Protein AF-A0AAV7JSD9-F1 (afdb_monomer_lite)

Sequence (300 aa):
MSNGSTGSLTQDVVNNLDTPVDIRARSFPDNNHAEESSKNKPIVSKKSMTSLNILSAVELDGQTEEDLWATWNVLLQNWDTLKRKARSGLEPLVRKGIPIHLRPVVWKNLVQTDTKILTQSYPSLINSETPFEKQIIRDSTRTFPTHEMFQSPDSDGVESLRNLMHAYAVYDKEVGYCQGLGFVAGLLLMIMPEEEAFCVFIQILQENRIRDMYKPSMSLLSICNHQLDKLIEETHPHVYYHLKHQGFSCSLYASTWFLTLFSTMLPLDTVFRIMDIYLIEGLNIIFQRWKVFSISSLMI

Structure (mmCIF, N/CA/C/O backbone):
data_AF-A0AAV7JSD9-F1
#
_entry.id   AF-A0AAV7JSD9-F1
#
loop_
_atom_site.group_PDB
_atom_site.id
_atom_site.type_symbol
_atom_site.label_atom_id
_atom_site.label_alt_id
_atom_site.label_comp_id
_atom_site.label_asym_id
_atom_site.label_entity_id
_atom_site.label_seq_id
_atom_site.pdbx_PDB_ins_code
_atom_site.Cartn_x
_atom_site.Cartn_y
_atom_site.Cartn_z
_atom_site.occupancy
_atom_site.B_iso_or_equiv
_atom_site.auth_seq_id
_atom_site.auth_comp_id
_atom_site.auth_asym_id
_atom_site.auth_atom_id
_atom_site.pdbx_PDB_model_num
ATOM 1 N N . MET A 1 1 ? 14.535 15.110 69.660 1.00 34.31 1 MET A N 1
ATOM 2 C CA . MET A 1 1 ? 15.576 14.817 70.673 1.00 34.31 1 MET A CA 1
ATOM 3 C C . MET A 1 1 ? 16.153 13.465 70.276 1.00 34.31 1 MET A C 1
ATOM 5 O O . MET A 1 1 ? 15.360 12.551 70.169 1.00 34.31 1 MET A O 1
ATOM 9 N N . SER A 1 2 ? 17.409 13.263 69.894 1.00 33.84 2 SER A N 1
ATOM 10 C CA . SER A 1 2 ? 18.666 13.957 70.189 1.00 33.84 2 SER A CA 1
ATOM 11 C C . SER A 1 2 ? 19.722 13.638 69.110 1.00 33.84 2 SER A C 1
ATOM 13 O O . SER A 1 2 ? 19.815 12.491 68.691 1.00 33.84 2 SER A O 1
ATOM 15 N N . ASN A 1 3 ? 20.464 14.680 68.708 1.00 29.80 3 ASN A N 1
ATOM 16 C CA . ASN A 1 3 ? 21.888 14.808 68.322 1.00 29.80 3 ASN A CA 1
ATOM 17 C C . ASN A 1 3 ? 22.731 13.515 68.194 1.00 29.80 3 ASN A C 1
ATOM 19 O O . ASN A 1 3 ? 22.596 12.624 69.017 1.00 29.80 3 ASN A O 1
ATOM 23 N N . GLY A 1 4 ? 23.711 13.369 67.298 1.00 28.23 4 GLY A N 1
ATOM 24 C CA . GLY A 1 4 ? 24.532 14.337 66.560 1.00 28.23 4 GLY A CA 1
ATOM 25 C C . GLY A 1 4 ? 26.003 13.858 66.534 1.00 28.23 4 GLY A C 1
ATOM 26 O O . GLY A 1 4 ? 26.356 12.956 67.288 1.00 28.23 4 GLY A O 1
ATOM 27 N N . SER A 1 5 ? 26.842 14.538 65.735 1.00 30.95 5 SER A N 1
ATOM 28 C CA . SER A 1 5 ? 28.328 14.518 65.724 1.00 30.95 5 SER A CA 1
ATOM 29 C C . SER A 1 5 ? 29.059 13.357 65.020 1.00 30.95 5 SER A C 1
ATOM 31 O O . SER A 1 5 ? 28.683 12.211 65.192 1.00 30.95 5 SER A O 1
ATOM 33 N N . THR A 1 6 ? 30.203 13.505 64.332 1.00 29.45 6 THR A N 1
ATOM 34 C CA . THR A 1 6 ? 30.898 14.561 63.542 1.00 29.45 6 THR A CA 1
ATOM 35 C C . THR A 1 6 ? 32.299 14.024 63.199 1.00 29.45 6 THR A C 1
ATOM 37 O O . THR A 1 6 ? 32.957 13.508 64.097 1.00 29.45 6 THR A O 1
ATOM 40 N N . GLY A 1 7 ? 32.786 14.305 61.98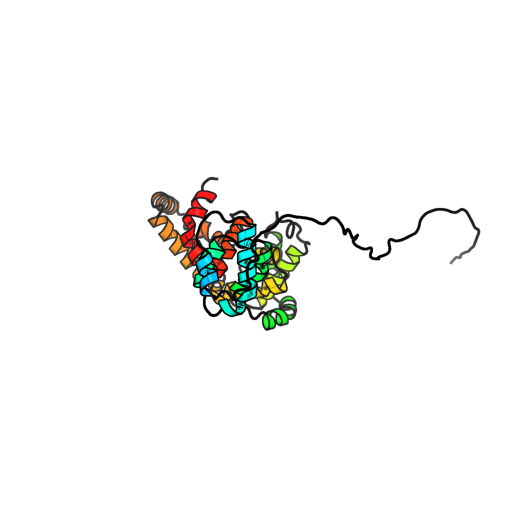2 1.00 27.28 7 GLY A N 1
ATOM 41 C CA . GLY A 1 7 ? 34.215 14.445 61.623 1.00 27.28 7 GLY A CA 1
ATOM 42 C C . GLY A 1 7 ? 34.993 13.156 61.304 1.00 27.28 7 GLY A C 1
ATOM 43 O O . GLY A 1 7 ? 34.653 12.096 61.801 1.00 27.28 7 GLY A O 1
ATOM 44 N N . SER A 1 8 ? 36.092 13.143 60.542 1.00 25.67 8 SER A N 1
ATOM 45 C CA . SER A 1 8 ? 36.761 14.083 59.619 1.00 25.67 8 SER A CA 1
ATOM 46 C C . SER A 1 8 ? 38.166 13.501 59.334 1.00 25.67 8 SER A C 1
ATOM 48 O O . SER A 1 8 ? 38.892 13.323 60.305 1.00 25.67 8 SER A O 1
ATOM 50 N N . LEU A 1 9 ? 38.553 13.358 58.048 1.00 26.81 9 LEU A N 1
ATOM 51 C CA . LEU A 1 9 ? 39.931 13.310 57.474 1.00 26.81 9 LEU A CA 1
ATOM 52 C C . LEU A 1 9 ? 40.823 12.098 57.887 1.00 26.81 9 LEU A C 1
ATOM 54 O O . LEU A 1 9 ? 40.765 11.653 59.020 1.00 26.81 9 LEU A O 1
ATOM 58 N N . THR A 1 10 ? 41.638 11.444 57.043 1.00 29.55 10 THR A N 1
ATOM 59 C CA . THR A 1 10 ? 42.657 11.930 56.082 1.00 29.55 10 THR A CA 1
ATOM 60 C C . THR A 1 10 ? 43.069 10.856 55.044 1.00 29.55 10 THR A C 1
ATOM 62 O O . THR A 1 10 ? 43.184 9.685 55.391 1.00 29.55 10 THR A O 1
ATOM 65 N N . GLN A 1 11 ? 43.343 11.325 53.818 1.00 25.92 11 GLN A N 1
ATOM 66 C CA . GLN A 1 11 ? 44.358 10.957 52.801 1.00 25.92 11 GLN A CA 1
ATOM 67 C C . GLN A 1 11 ? 44.923 9.522 52.563 1.00 25.92 11 GLN A C 1
ATOM 69 O O . GLN A 1 11 ? 45.519 8.906 53.439 1.00 25.92 11 GLN A O 1
ATOM 74 N N . ASP A 1 12 ? 44.911 9.191 51.256 1.00 26.00 12 ASP A N 1
ATOM 75 C CA . ASP A 1 12 ? 45.952 8.575 50.395 1.00 26.00 12 ASP A CA 1
ATOM 76 C C . ASP A 1 12 ? 46.112 7.047 50.250 1.00 26.00 12 ASP A C 1
ATOM 78 O O . ASP A 1 12 ? 46.581 6.369 51.154 1.00 26.00 12 ASP A O 1
ATOM 82 N N . VAL A 1 13 ? 45.781 6.553 49.036 1.00 30.00 13 VAL A N 1
ATOM 83 C CA . VAL A 1 13 ? 46.580 5.780 48.030 1.00 30.00 13 VAL A CA 1
ATOM 84 C C . VAL A 1 13 ? 45.599 5.438 46.870 1.00 30.00 13 VAL A C 1
ATOM 86 O O . VAL A 1 13 ? 44.690 4.642 47.064 1.00 30.00 13 VAL A O 1
ATOM 89 N N . VAL A 1 14 ? 45.501 6.219 45.781 1.00 27.22 14 VAL A N 1
ATOM 90 C CA . VAL A 1 14 ? 46.231 6.156 44.483 1.00 27.22 14 VAL A CA 1
ATOM 91 C C . VAL A 1 14 ? 45.884 4.950 43.570 1.00 27.22 14 VAL A C 1
ATOM 93 O O . VAL A 1 14 ? 46.116 3.804 43.938 1.00 27.22 14 VAL A O 1
ATOM 96 N N . ASN A 1 15 ? 45.471 5.287 42.328 1.00 25.02 15 ASN A N 1
ATOM 97 C CA . ASN A 1 15 ? 45.292 4.495 41.083 1.00 25.02 15 ASN A CA 1
ATOM 98 C C . ASN A 1 15 ? 43.980 3.677 40.965 1.00 25.02 15 ASN A C 1
ATOM 100 O O . ASN A 1 15 ? 43.668 2.882 41.836 1.00 25.02 15 ASN A O 1
ATOM 104 N N . ASN A 1 16 ? 43.156 3.764 39.910 1.00 24.94 16 ASN A N 1
ATOM 105 C CA . ASN A 1 16 ? 43.452 3.951 38.487 1.00 24.94 16 ASN A CA 1
ATOM 106 C C . ASN A 1 16 ? 42.190 4.348 37.674 1.00 24.94 16 ASN A C 1
ATOM 108 O O . ASN A 1 16 ? 41.110 3.828 37.937 1.00 24.94 16 ASN A O 1
ATOM 112 N N . LEU A 1 17 ? 42.426 5.120 36.600 1.00 26.16 17 LEU A N 1
ATOM 113 C CA . LEU A 1 17 ? 41.709 5.155 35.307 1.00 26.16 17 LEU A CA 1
ATOM 114 C C . LEU A 1 17 ? 40.341 5.867 35.213 1.00 26.16 17 LEU A C 1
ATOM 116 O O . LEU A 1 17 ? 39.301 5.239 35.051 1.00 26.16 17 LEU A O 1
ATOM 120 N N . ASP A 1 18 ? 40.413 7.198 35.125 1.00 24.89 18 ASP A N 1
ATOM 121 C CA . ASP A 1 18 ? 39.584 8.013 34.224 1.00 24.89 18 ASP A CA 1
ATOM 122 C C . ASP A 1 18 ? 40.349 8.222 32.904 1.00 24.89 18 ASP A C 1
ATOM 124 O O . ASP A 1 18 ? 41.546 8.516 32.937 1.00 24.89 18 ASP A O 1
ATOM 128 N N . THR A 1 19 ? 39.692 8.108 31.744 1.00 27.52 19 THR A N 1
ATOM 129 C CA . THR A 1 19 ? 39.611 9.197 30.740 1.00 27.52 19 THR A CA 1
ATOM 130 C C . THR A 1 19 ? 38.868 8.794 29.447 1.00 27.52 19 THR A C 1
ATOM 132 O O . THR A 1 19 ? 38.818 7.613 29.100 1.00 27.52 19 THR A O 1
ATOM 135 N N . PRO A 1 20 ? 38.264 9.776 28.739 1.00 27.34 20 PRO A N 1
ATOM 136 C CA . PRO A 1 20 ? 37.282 9.594 27.668 1.00 27.34 20 PRO A CA 1
ATOM 137 C C . PRO A 1 20 ? 37.897 9.668 26.257 1.00 27.34 20 PRO A C 1
ATOM 139 O O . PRO A 1 20 ? 38.947 10.275 26.052 1.00 27.34 20 PRO A O 1
ATOM 142 N N . VAL A 1 21 ? 37.221 9.079 25.264 1.00 27.94 21 VAL A N 1
ATOM 143 C CA . VAL A 1 21 ? 37.659 9.097 23.856 1.00 27.94 21 VAL A CA 1
ATOM 144 C C . VAL A 1 21 ? 37.153 10.355 23.146 1.00 27.94 21 VAL A C 1
ATOM 146 O O . VAL A 1 21 ? 35.950 10.593 23.048 1.00 27.94 21 VAL A O 1
ATOM 149 N N . ASP A 1 22 ? 38.117 11.132 22.654 1.00 27.39 22 ASP A N 1
ATOM 150 C CA . ASP A 1 22 ? 37.984 12.394 21.926 1.00 27.39 22 ASP A CA 1
ATOM 151 C C . ASP A 1 22 ? 37.901 12.183 20.399 1.00 27.39 22 ASP A C 1
ATOM 153 O O . ASP A 1 22 ? 38.453 11.239 19.827 1.00 27.39 22 ASP A O 1
ATOM 157 N N . ILE A 1 23 ? 37.210 13.113 19.746 1.00 30.50 23 ILE A N 1
ATOM 158 C CA . ILE A 1 23 ? 36.922 13.210 18.316 1.00 30.50 23 ILE A CA 1
ATOM 159 C C . ILE A 1 23 ? 38.057 13.993 17.643 1.00 30.50 23 ILE A C 1
ATOM 161 O O . ILE A 1 23 ? 38.216 15.177 17.929 1.00 30.50 23 ILE A O 1
ATOM 165 N N . ARG A 1 24 ? 38.783 13.405 16.673 1.00 25.56 24 ARG A N 1
ATOM 166 C CA . ARG A 1 24 ? 39.363 14.148 15.525 1.00 25.56 24 ARG A CA 1
ATOM 167 C C . ARG A 1 24 ? 40.018 13.268 14.448 1.00 25.56 24 ARG A C 1
ATOM 169 O O . ARG A 1 24 ? 40.898 12.459 14.713 1.00 25.56 24 ARG A O 1
ATOM 176 N N . ALA A 1 25 ? 39.581 13.544 13.220 1.00 28.64 25 ALA A N 1
ATOM 177 C CA . ALA A 1 25 ? 40.204 13.400 11.901 1.00 28.64 25 ALA A CA 1
ATOM 178 C C . ALA A 1 25 ? 41.675 12.937 11.792 1.00 28.64 25 ALA A C 1
ATOM 180 O O . ALA A 1 25 ? 42.562 13.601 12.324 1.00 28.64 25 ALA A O 1
ATOM 181 N N . ARG A 1 26 ? 41.920 11.927 10.933 1.00 26.73 26 ARG A N 1
ATOM 182 C CA . ARG A 1 26 ? 43.169 11.664 10.169 1.00 26.73 26 ARG A CA 1
ATOM 183 C C . ARG A 1 26 ? 42.809 10.887 8.884 1.00 26.73 26 ARG A C 1
ATOM 185 O O . ARG A 1 26 ? 42.293 9.784 8.974 1.00 26.73 26 ARG A O 1
ATOM 192 N N . SER A 1 27 ? 42.728 11.553 7.727 1.00 24.81 27 SER A N 1
ATOM 193 C CA . SER A 1 27 ? 43.758 11.647 6.664 1.00 24.81 27 SER A CA 1
ATOM 194 C C . SER A 1 27 ? 43.986 10.348 5.867 1.00 24.81 27 SER A C 1
ATOM 196 O O . SER A 1 27 ? 44.547 9.388 6.388 1.00 24.81 27 SER A O 1
ATOM 198 N N . PHE A 1 28 ? 43.580 10.363 4.590 1.00 27.36 28 PHE A N 1
ATOM 199 C CA . PHE A 1 28 ? 43.915 9.368 3.562 1.00 27.36 28 PHE A CA 1
ATOM 200 C C . PHE A 1 28 ? 45.405 9.459 3.177 1.00 27.36 28 PHE A C 1
ATOM 202 O O . PHE A 1 28 ? 45.928 10.576 3.158 1.00 27.36 28 PHE A O 1
ATOM 209 N N . PRO A 1 29 ? 46.090 8.349 2.836 1.00 29.05 29 PRO A N 1
ATOM 210 C CA . PRO A 1 29 ? 47.438 8.413 2.293 1.00 29.05 29 PRO A CA 1
ATOM 211 C C . PRO A 1 29 ? 47.436 8.607 0.771 1.00 29.05 29 PRO A C 1
ATOM 213 O O . PRO A 1 29 ? 46.750 7.895 0.036 1.00 29.05 29 PRO A O 1
ATOM 216 N N . ASP A 1 30 ? 48.269 9.553 0.337 1.00 26.12 30 ASP A N 1
ATOM 217 C CA . ASP A 1 30 ? 48.786 9.695 -1.022 1.00 26.12 30 ASP A CA 1
ATOM 218 C C . ASP A 1 30 ? 49.573 8.448 -1.446 1.00 26.12 30 ASP A C 1
ATOM 220 O O . ASP A 1 30 ? 50.373 7.915 -0.676 1.00 26.12 30 ASP A O 1
ATOM 224 N N . ASN A 1 31 ? 49.413 8.034 -2.703 1.00 29.36 31 ASN A N 1
ATOM 225 C CA . ASN A 1 31 ? 50.402 7.202 -3.382 1.00 29.36 31 ASN A CA 1
ATOM 226 C C . ASN A 1 31 ? 50.419 7.531 -4.882 1.00 29.36 31 ASN A C 1
ATOM 228 O O . ASN A 1 31 ? 49.609 7.030 -5.659 1.00 29.36 31 ASN A O 1
ATOM 232 N N . ASN A 1 32 ? 51.375 8.374 -5.277 1.00 25.88 32 ASN A N 1
ATOM 233 C CA . ASN A 1 32 ? 51.822 8.543 -6.655 1.00 25.88 32 ASN A CA 1
ATOM 234 C C . ASN A 1 32 ? 53.205 7.898 -6.791 1.00 25.88 32 ASN A C 1
ATOM 236 O O . ASN A 1 32 ? 54.143 8.324 -6.123 1.00 25.88 32 ASN A O 1
ATOM 240 N N . HIS A 1 33 ? 53.320 6.886 -7.651 1.00 26.67 33 HIS A N 1
ATOM 241 C CA . HIS A 1 33 ? 54.132 6.918 -8.878 1.00 26.67 33 HIS A CA 1
ATOM 242 C C . HIS A 1 33 ? 54.471 5.500 -9.359 1.00 26.67 33 HIS A C 1
ATOM 244 O O . HIS A 1 33 ? 55.269 4.798 -8.747 1.00 26.67 33 HIS A O 1
ATOM 250 N N . ALA A 1 34 ? 53.916 5.140 -10.517 1.00 26.66 34 ALA A N 1
ATOM 251 C CA . ALA A 1 34 ? 54.620 4.423 -11.579 1.00 26.66 34 ALA A CA 1
ATOM 252 C C . ALA A 1 34 ? 53.837 4.619 -12.893 1.00 26.66 34 ALA A C 1
ATOM 254 O O . ALA A 1 34 ? 52.743 4.082 -13.067 1.00 26.66 34 ALA A O 1
ATOM 255 N N . GLU A 1 35 ? 54.379 5.444 -13.790 1.00 25.41 35 GLU A N 1
ATOM 256 C CA . GLU A 1 35 ? 54.002 5.498 -15.206 1.00 25.41 35 GLU A CA 1
ATOM 257 C C . GLU A 1 35 ? 54.491 4.214 -15.902 1.00 25.41 35 GLU A C 1
ATOM 259 O O . GLU A 1 35 ? 55.611 3.779 -15.660 1.00 25.41 35 GLU A O 1
ATOM 264 N N . GLU A 1 36 ? 53.678 3.580 -16.754 1.00 25.03 36 GLU A N 1
ATOM 265 C CA . GLU A 1 36 ? 53.709 3.777 -18.217 1.00 25.03 36 GLU A CA 1
ATOM 266 C C . GLU A 1 36 ? 53.047 2.604 -18.987 1.00 25.03 36 GLU A C 1
ATOM 268 O O . GLU A 1 36 ? 53.291 1.425 -18.742 1.00 25.03 36 GLU A O 1
ATOM 273 N N . SER A 1 37 ? 52.274 2.970 -20.018 1.00 23.91 37 SER A N 1
ATOM 274 C CA . SER A 1 37 ? 51.881 2.177 -21.200 1.00 23.91 37 SER A CA 1
ATOM 275 C C . SER A 1 37 ? 50.780 1.094 -21.092 1.00 23.91 37 SER A C 1
ATOM 277 O O . SER A 1 37 ? 51.010 -0.067 -20.787 1.00 23.91 37 SER A O 1
ATOM 279 N N . SER A 1 38 ? 49.562 1.444 -21.527 1.00 26.58 38 SER A N 1
ATOM 280 C CA . SER A 1 38 ? 48.865 0.741 -22.624 1.00 26.58 38 SER A CA 1
ATOM 281 C C . SER A 1 38 ? 47.579 1.483 -23.009 1.00 26.58 38 SER A C 1
ATOM 283 O O . SER A 1 38 ? 46.783 1.896 -22.169 1.00 26.58 38 SER A O 1
ATOM 285 N N . LYS A 1 39 ? 47.430 1.707 -24.313 1.00 28.42 39 LYS A N 1
ATOM 286 C CA . LYS A 1 39 ? 46.446 2.566 -24.972 1.00 28.42 39 LYS A CA 1
ATOM 287 C C . LYS A 1 39 ? 45.082 1.877 -25.146 1.00 28.42 39 LYS A C 1
ATOM 289 O O . LYS A 1 39 ? 45.008 0.681 -25.398 1.00 28.42 39 LYS A O 1
ATOM 294 N N . ASN A 1 40 ? 44.049 2.725 -25.180 1.00 27.33 40 ASN A N 1
ATOM 295 C CA . ASN A 1 40 ? 42.721 2.560 -25.794 1.00 27.33 40 ASN A CA 1
ATOM 296 C C . ASN A 1 40 ? 41.653 1.716 -25.067 1.00 27.33 40 ASN A C 1
ATOM 298 O O . ASN A 1 40 ? 41.309 0.617 -25.489 1.00 27.33 40 ASN A O 1
ATOM 302 N N . LYS A 1 41 ? 40.973 2.342 -24.094 1.00 25.97 41 LYS A N 1
ATOM 303 C CA . LYS A 1 41 ? 39.517 2.176 -23.909 1.00 25.97 41 LYS A CA 1
ATOM 304 C C . LYS A 1 41 ? 38.809 3.403 -24.504 1.00 25.97 41 LYS A C 1
ATOM 306 O O . LYS A 1 41 ? 39.312 4.513 -24.321 1.00 25.97 41 LYS A O 1
ATOM 311 N N . PRO A 1 42 ? 37.693 3.250 -25.237 1.00 27.42 42 PRO A N 1
ATOM 312 C CA . PRO A 1 42 ? 37.051 4.380 -25.889 1.00 27.42 42 PRO A CA 1
ATOM 313 C C . PRO A 1 42 ? 36.421 5.302 -24.841 1.00 27.42 42 PRO A C 1
ATOM 315 O O . PRO A 1 42 ? 35.598 4.892 -24.027 1.00 27.42 42 PRO A O 1
ATOM 318 N N . ILE A 1 43 ? 36.825 6.570 -24.888 1.00 26.05 43 ILE A N 1
ATOM 319 C CA . ILE A 1 43 ? 36.189 7.682 -24.187 1.00 26.05 43 ILE A CA 1
ATOM 320 C C . ILE A 1 43 ? 34.792 7.845 -24.791 1.00 26.05 43 ILE A C 1
ATOM 322 O O . ILE A 1 43 ? 34.654 8.251 -25.947 1.00 26.05 43 ILE A O 1
ATOM 326 N N . VAL A 1 44 ? 33.749 7.520 -24.027 1.00 30.06 44 VAL A N 1
ATOM 327 C CA . VAL A 1 44 ? 32.369 7.810 -24.428 1.00 30.06 44 VAL A CA 1
ATOM 328 C C . VAL A 1 44 ? 32.189 9.327 -24.413 1.00 30.06 44 VAL A C 1
ATOM 330 O O . VAL A 1 44 ? 32.129 9.976 -23.370 1.00 30.06 44 VAL A O 1
ATOM 333 N N . SER A 1 45 ? 32.163 9.897 -25.614 1.00 24.98 45 SER A N 1
ATOM 334 C CA . SER A 1 45 ? 31.826 11.290 -25.881 1.00 24.98 45 SER A CA 1
ATOM 335 C C . SER A 1 45 ? 30.469 11.635 -25.259 1.00 24.98 45 SER A C 1
ATOM 337 O O . SER A 1 45 ? 29.477 10.944 -25.495 1.00 24.98 45 SER A O 1
ATOM 339 N N . LYS A 1 46 ? 30.421 12.737 -24.497 1.00 32.22 46 LYS A N 1
ATOM 340 C CA . LYS A 1 46 ? 29.192 13.392 -24.027 1.00 32.22 46 LYS A CA 1
ATOM 341 C C . LYS A 1 46 ? 28.380 13.899 -25.229 1.00 32.22 46 LYS A C 1
ATOM 343 O O . LYS A 1 46 ? 28.402 15.085 -25.546 1.00 32.22 46 LYS A O 1
ATOM 348 N N . LYS A 1 47 ? 27.660 13.010 -25.914 1.00 30.78 47 LYS A N 1
ATOM 349 C CA . LYS A 1 47 ? 26.558 13.391 -26.802 1.00 30.78 47 LYS A CA 1
ATOM 350 C C . LYS A 1 47 ? 25.285 13.475 -25.971 1.00 30.78 47 LYS A C 1
ATOM 352 O O . LYS A 1 47 ? 24.930 12.525 -25.282 1.00 30.78 47 LYS A O 1
ATOM 357 N N . SER A 1 48 ? 24.616 14.623 -26.048 1.00 37.47 48 SER A N 1
ATOM 358 C CA . SER A 1 48 ? 23.259 14.818 -25.538 1.00 37.47 48 SER A CA 1
ATOM 359 C C . SER A 1 48 ? 22.353 13.744 -26.148 1.00 37.47 48 SER A C 1
ATOM 361 O O . SER A 1 48 ? 22.074 13.761 -27.346 1.00 37.47 48 SER A O 1
ATOM 363 N N . MET A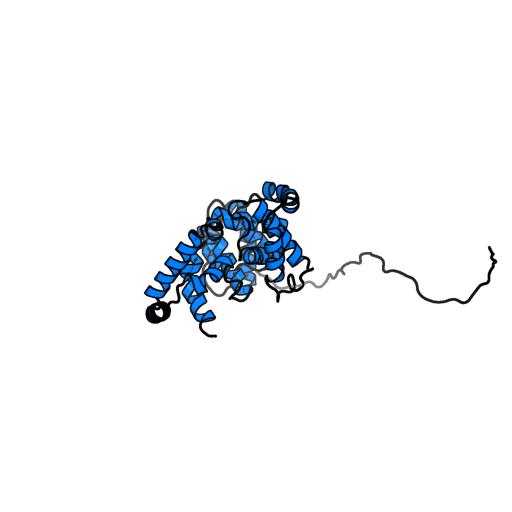 1 49 ? 21.988 12.748 -25.341 1.00 38.94 49 MET A N 1
ATOM 364 C CA . MET A 1 49 ? 21.075 11.683 -25.735 1.00 38.94 49 MET A CA 1
ATOM 365 C C . MET A 1 49 ? 19.647 12.216 -25.602 1.00 38.94 49 MET A C 1
ATOM 367 O O . MET A 1 49 ? 19.226 12.633 -24.525 1.00 38.94 49 MET A O 1
ATOM 371 N N . THR A 1 50 ? 18.899 12.234 -26.700 1.00 45.41 50 THR A N 1
ATOM 372 C CA . THR A 1 50 ? 17.480 12.601 -26.702 1.00 45.41 50 THR A CA 1
ATOM 373 C C . THR A 1 50 ? 16.638 11.551 -25.972 1.00 45.41 50 THR A C 1
ATOM 375 O O . THR A 1 50 ? 16.960 10.365 -25.965 1.00 45.41 50 THR A O 1
ATOM 378 N N . SER A 1 51 ? 15.516 11.981 -25.388 1.00 47.78 51 SER A N 1
ATOM 379 C CA . SER A 1 51 ? 14.621 11.183 -24.528 1.00 47.78 51 SER A CA 1
ATOM 380 C C . SER A 1 51 ? 14.121 9.868 -25.149 1.00 47.78 51 SER A C 1
ATOM 382 O O . SER A 1 51 ? 13.813 8.927 -24.427 1.00 47.78 51 SER A O 1
ATOM 384 N N . LEU A 1 52 ? 14.055 9.792 -26.482 1.00 42.97 52 LEU A N 1
ATOM 385 C CA . LEU A 1 52 ? 13.668 8.591 -27.231 1.00 42.97 52 LEU A CA 1
ATOM 386 C C . LEU A 1 52 ? 14.797 7.550 -27.315 1.00 42.97 52 LEU A C 1
ATOM 388 O O . LEU A 1 52 ? 14.505 6.360 -27.384 1.00 42.97 52 LEU A O 1
ATOM 392 N N . ASN A 1 53 ? 16.066 7.967 -27.246 1.00 49.97 53 ASN A N 1
ATOM 393 C CA . ASN A 1 53 ? 17.222 7.066 -27.306 1.00 49.97 53 ASN A CA 1
ATOM 394 C C . ASN A 1 53 ? 17.468 6.339 -25.978 1.00 49.97 53 ASN A C 1
ATOM 396 O O . ASN A 1 53 ? 17.91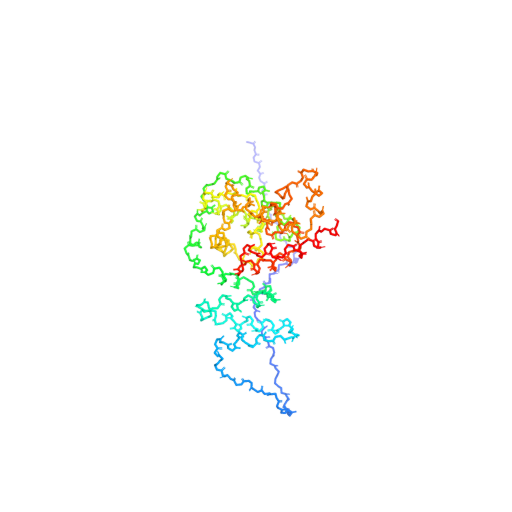1 5.202 -25.996 1.00 49.97 53 ASN A O 1
ATOM 400 N N . ILE A 1 54 ? 17.129 6.943 -24.832 1.00 52.69 54 ILE A N 1
ATOM 401 C CA . ILE A 1 54 ? 17.258 6.282 -23.518 1.00 52.69 54 ILE A CA 1
ATOM 402 C C . ILE A 1 54 ? 16.244 5.139 -23.382 1.00 52.69 54 ILE A C 1
ATOM 404 O O . ILE A 1 54 ? 16.581 4.086 -22.857 1.00 52.69 54 ILE A O 1
ATOM 408 N N . LEU A 1 55 ? 15.017 5.329 -23.883 1.00 50.53 55 LEU A N 1
ATOM 409 C CA . LEU A 1 55 ? 13.957 4.315 -23.833 1.00 50.53 55 LEU A CA 1
ATOM 410 C C . LEU A 1 55 ? 14.107 3.238 -24.923 1.00 50.53 55 LEU A C 1
ATOM 412 O O . LEU A 1 55 ? 13.716 2.099 -24.694 1.00 50.53 55 LEU A O 1
ATOM 416 N N . SER A 1 56 ? 14.689 3.573 -26.082 1.00 45.16 56 SER A N 1
ATOM 417 C CA . SER A 1 56 ? 14.987 2.598 -27.151 1.00 45.16 56 SER A CA 1
ATOM 418 C C . SER A 1 56 ? 16.305 1.844 -26.949 1.00 45.16 56 SER A C 1
ATOM 420 O O . SER A 1 56 ? 16.419 0.718 -27.412 1.00 45.16 56 SER A O 1
ATOM 422 N N . ALA A 1 57 ? 17.260 2.377 -26.177 1.00 44.50 57 ALA A N 1
ATOM 423 C CA . ALA A 1 57 ? 18.461 1.642 -25.757 1.00 44.50 57 ALA A CA 1
ATOM 424 C C . ALA A 1 57 ? 18.175 0.528 -24.725 1.00 44.50 57 ALA A C 1
ATOM 426 O O . ALA A 1 57 ? 19.098 -0.136 -24.262 1.00 44.50 57 ALA A O 1
ATOM 427 N N . VAL A 1 58 ? 16.905 0.301 -24.366 1.00 49.94 58 VAL A N 1
ATOM 428 C CA . VAL A 1 58 ? 16.459 -0.773 -23.459 1.00 49.94 58 VAL A CA 1
ATOM 429 C C . VAL A 1 58 ? 16.232 -2.102 -24.217 1.00 49.94 58 VAL A C 1
ATOM 431 O O . VAL A 1 58 ? 15.561 -3.004 -23.708 1.00 49.94 58 VAL A O 1
ATOM 434 N N . GLU A 1 59 ? 16.800 -2.266 -25.418 1.00 43.25 59 GLU A N 1
ATOM 435 C CA . GLU A 1 59 ? 16.789 -3.530 -26.168 1.00 43.25 59 GLU A CA 1
ATOM 436 C C . GLU A 1 59 ? 17.628 -4.626 -25.470 1.00 43.25 59 GLU A C 1
ATOM 438 O O . GLU A 1 59 ? 18.853 -4.641 -25.498 1.00 43.25 59 GLU A O 1
ATOM 443 N N . LEU A 1 60 ? 16.889 -5.493 -24.764 1.00 50.94 60 LEU A N 1
ATOM 444 C CA . LEU A 1 60 ? 16.962 -6.963 -24.676 1.00 50.94 60 LEU A CA 1
ATOM 445 C C . LEU A 1 60 ? 18.322 -7.645 -24.956 1.00 50.94 60 LEU A C 1
ATOM 447 O O . LEU A 1 60 ? 18.625 -7.958 -26.100 1.00 50.94 60 LEU A O 1
ATOM 451 N N . ASP A 1 61 ? 19.089 -7.974 -23.912 1.00 36.38 61 ASP A N 1
ATOM 452 C CA . ASP A 1 61 ? 19.267 -9.333 -23.344 1.00 36.38 61 ASP A CA 1
ATOM 453 C C . ASP A 1 61 ? 20.496 -9.338 -22.396 1.00 36.38 61 ASP A C 1
ATOM 455 O O . ASP A 1 61 ? 21.489 -8.667 -22.664 1.00 36.38 61 ASP A O 1
ATOM 459 N N . GLY A 1 62 ? 20.430 -10.045 -21.261 1.00 48.66 62 GLY A N 1
ATOM 460 C CA . GLY A 1 62 ? 21.599 -10.289 -20.389 1.00 48.66 62 GLY A CA 1
ATOM 461 C C . GLY A 1 62 ? 22.176 -9.127 -19.551 1.00 48.66 62 GLY A C 1
ATOM 462 O O . GLY A 1 62 ? 23.384 -9.098 -19.333 1.00 48.66 62 GLY A O 1
ATOM 463 N N . GLN A 1 63 ? 21.366 -8.181 -19.059 1.00 57.19 63 GLN A N 1
ATOM 464 C CA . GLN A 1 63 ? 21.872 -7.077 -18.218 1.00 57.19 63 GLN A CA 1
ATOM 465 C C . GLN A 1 63 ? 22.230 -7.523 -16.791 1.00 57.19 63 GLN A C 1
ATOM 467 O O . GLN A 1 63 ? 21.445 -8.199 -16.123 1.00 57.19 63 GLN A O 1
ATOM 472 N N . THR A 1 64 ? 23.401 -7.095 -16.322 1.00 66.75 64 THR A N 1
ATOM 473 C CA . THR A 1 64 ? 23.846 -7.258 -14.932 1.00 66.75 64 THR A CA 1
ATOM 474 C C . THR A 1 64 ? 23.108 -6.284 -13.999 1.00 66.75 64 THR A C 1
ATOM 476 O O . THR A 1 64 ? 22.500 -5.309 -14.450 1.00 66.75 64 THR A O 1
ATOM 479 N N . GLU A 1 65 ? 23.147 -6.515 -12.682 1.00 67.44 65 GLU A N 1
ATOM 480 C CA . GLU A 1 65 ? 22.561 -5.589 -11.693 1.00 67.44 65 GLU A CA 1
ATOM 481 C C . GLU A 1 65 ? 23.174 -4.175 -11.790 1.00 67.44 65 GLU A C 1
ATOM 483 O O . GLU A 1 65 ? 22.472 -3.173 -11.624 1.00 67.44 65 GLU A O 1
ATOM 488 N N . GLU A 1 66 ? 24.456 -4.087 -12.164 1.00 70.06 66 GLU A N 1
ATOM 489 C CA . GLU A 1 66 ? 25.173 -2.829 -12.404 1.00 70.06 66 GLU A CA 1
ATOM 490 C C . GLU A 1 66 ? 24.598 -2.044 -13.598 1.00 70.06 66 GLU A C 1
ATOM 492 O O . GLU A 1 66 ? 24.397 -0.829 -13.500 1.00 70.06 66 GLU A O 1
ATOM 497 N N . ASP A 1 67 ? 24.250 -2.725 -14.696 1.00 77.19 67 ASP A N 1
ATOM 498 C CA . ASP A 1 67 ? 23.649 -2.095 -15.882 1.00 77.19 67 ASP A CA 1
ATOM 499 C C . ASP A 1 67 ? 22.258 -1.521 -15.577 1.00 77.19 67 ASP A C 1
ATOM 501 O O . ASP A 1 67 ? 21.890 -0.428 -16.034 1.00 77.19 67 ASP A O 1
ATOM 505 N N . LEU A 1 68 ? 21.479 -2.241 -14.763 1.00 79.50 68 LEU A N 1
ATOM 506 C CA . LEU A 1 68 ? 20.159 -1.798 -14.326 1.00 79.50 68 LEU A CA 1
ATOM 507 C C . LEU A 1 68 ? 20.269 -0.562 -13.423 1.00 79.50 68 LEU A C 1
ATOM 509 O O . LEU A 1 68 ? 19.533 0.410 -13.613 1.00 79.50 68 LEU A O 1
ATOM 513 N N . TRP A 1 69 ? 21.216 -0.562 -12.481 1.00 82.56 69 TRP A N 1
ATOM 514 C CA . TRP A 1 69 ? 21.478 0.580 -11.606 1.00 82.56 69 TRP A CA 1
ATOM 515 C C . TRP A 1 69 ? 21.914 1.826 -12.390 1.00 82.56 69 TRP A C 1
ATOM 517 O O . TRP A 1 69 ? 21.374 2.917 -12.180 1.00 82.56 69 TRP A O 1
ATOM 527 N N . ALA A 1 70 ? 22.829 1.672 -13.352 1.00 81.81 70 ALA A N 1
ATOM 528 C CA . ALA A 1 70 ? 23.263 2.764 -14.223 1.00 81.81 70 ALA A CA 1
ATOM 529 C C . ALA A 1 70 ? 22.093 3.350 -15.031 1.00 81.81 70 ALA A C 1
ATOM 531 O O . ALA A 1 70 ? 21.940 4.573 -15.112 1.00 81.81 70 ALA A O 1
ATOM 532 N N . THR A 1 71 ? 21.226 2.483 -15.563 1.00 83.31 71 THR A N 1
ATOM 533 C CA . THR A 1 71 ? 20.024 2.890 -16.305 1.00 83.31 71 THR A CA 1
ATOM 534 C C . THR A 1 71 ? 19.085 3.725 -15.432 1.00 83.31 71 THR A C 1
ATOM 536 O O . THR A 1 71 ? 18.654 4.807 -15.843 1.00 83.31 71 THR A O 1
ATOM 539 N N . TRP A 1 72 ? 18.808 3.276 -14.203 1.00 87.00 72 TRP A N 1
ATOM 540 C CA . TRP A 1 72 ? 17.963 4.022 -13.268 1.00 87.00 72 TRP A CA 1
ATOM 541 C C . TRP A 1 72 ? 18.552 5.374 -12.875 1.00 87.00 72 TRP A C 1
ATOM 543 O O . TRP A 1 72 ? 17.810 6.349 -12.791 1.00 87.00 72 TRP A O 1
ATOM 553 N N . ASN A 1 73 ? 19.867 5.479 -12.689 1.00 84.50 73 ASN A N 1
ATOM 554 C CA . ASN A 1 73 ? 20.496 6.758 -12.360 1.00 84.50 73 ASN A CA 1
ATOM 555 C C . ASN A 1 73 ? 20.368 7.791 -13.473 1.00 84.50 73 ASN A C 1
ATOM 557 O O . ASN A 1 73 ? 20.010 8.940 -13.207 1.00 84.50 73 ASN A O 1
ATOM 561 N N . VAL A 1 74 ? 20.622 7.392 -14.723 1.00 83.81 74 VAL A N 1
ATOM 562 C CA . VAL A 1 74 ? 20.431 8.280 -15.879 1.00 83.81 74 VAL A CA 1
ATOM 563 C C . VAL A 1 74 ? 18.974 8.732 -15.959 1.00 83.81 74 VAL A C 1
ATOM 565 O O . VAL A 1 74 ? 18.696 9.900 -16.242 1.00 83.81 74 VAL A O 1
ATOM 568 N N . LEU A 1 75 ? 18.038 7.829 -15.669 1.00 84.06 75 LEU A N 1
ATOM 569 C CA . LEU A 1 75 ? 16.616 8.131 -15.677 1.00 84.06 75 LEU A CA 1
ATOM 570 C C . LEU A 1 75 ? 16.224 9.122 -14.571 1.00 84.06 75 LEU A C 1
ATOM 572 O O . LEU A 1 75 ? 15.535 10.103 -14.850 1.00 84.06 75 LEU A O 1
ATOM 576 N N . LEU A 1 76 ? 16.696 8.906 -13.341 1.00 85.25 76 LEU A N 1
ATOM 577 C CA . LEU A 1 76 ? 16.423 9.770 -12.190 1.00 85.25 76 LEU A CA 1
ATOM 578 C C . LEU A 1 76 ? 16.996 11.181 -12.372 1.00 85.25 76 LEU A C 1
ATOM 580 O O . LEU A 1 76 ? 16.320 12.153 -12.047 1.00 85.25 76 LEU A O 1
ATOM 584 N N . GLN A 1 77 ? 18.184 11.316 -12.968 1.00 84.44 77 GLN A N 1
ATOM 585 C CA . GLN A 1 77 ? 18.772 12.626 -13.289 1.00 84.44 77 GLN A CA 1
ATOM 586 C C . GLN A 1 77 ? 17.938 13.433 -14.294 1.00 84.44 77 GLN A C 1
ATOM 588 O O . GLN A 1 77 ? 18.014 14.658 -14.318 1.00 84.44 77 GLN A O 1
ATOM 593 N N . ASN A 1 78 ? 17.137 12.758 -15.122 1.00 80.88 78 ASN A N 1
ATOM 594 C CA . ASN A 1 78 ? 16.318 13.378 -16.161 1.00 80.88 78 ASN A CA 1
ATOM 595 C C . ASN A 1 78 ? 14.810 13.299 -15.855 1.00 80.88 78 ASN A C 1
ATOM 597 O O . ASN A 1 78 ? 13.990 13.518 -16.755 1.00 80.88 78 ASN A O 1
ATOM 601 N N . TRP A 1 79 ? 14.433 13.008 -14.602 1.00 81.12 79 TRP A N 1
ATOM 602 C CA . TRP A 1 79 ? 13.056 12.684 -14.221 1.00 81.12 79 TRP A CA 1
ATOM 603 C C . TRP A 1 79 ? 12.045 13.763 -14.626 1.00 81.12 79 TRP A C 1
ATOM 605 O O . TRP A 1 79 ? 11.055 13.454 -15.286 1.00 81.12 79 TRP A O 1
ATOM 615 N N . ASP A 1 80 ? 12.314 15.040 -14.340 1.00 76.81 80 ASP A N 1
ATOM 616 C CA . ASP A 1 80 ? 11.393 16.155 -14.637 1.00 76.81 80 ASP A CA 1
ATOM 617 C C . ASP A 1 80 ? 11.119 16.348 -16.137 1.00 76.81 80 ASP A C 1
ATOM 619 O O . ASP A 1 80 ? 10.052 16.817 -16.558 1.00 76.81 80 ASP A O 1
ATOM 623 N N . THR A 1 81 ? 12.079 15.955 -16.974 1.00 70.38 81 THR A N 1
ATOM 624 C CA . THR A 1 81 ? 11.938 16.000 -18.432 1.00 70.38 81 THR A CA 1
ATOM 625 C C . THR A 1 81 ? 11.122 14.810 -18.942 1.00 70.38 81 THR A C 1
ATOM 627 O O . THR A 1 81 ? 10.338 14.959 -19.882 1.00 70.38 81 THR A O 1
ATOM 630 N N . LEU A 1 82 ? 11.260 13.644 -18.302 1.00 64.69 82 LEU A N 1
ATOM 631 C CA . LEU A 1 82 ? 10.622 12.383 -18.694 1.00 64.69 82 LEU A CA 1
ATOM 632 C C . LEU A 1 82 ? 9.194 12.225 -18.141 1.00 64.69 82 LEU A C 1
ATOM 634 O O . LEU A 1 82 ? 8.325 11.701 -18.845 1.00 64.69 82 LEU A O 1
ATOM 638 N N . LYS A 1 83 ? 8.913 12.762 -16.943 1.00 64.50 83 LYS A N 1
ATOM 639 C CA . LYS A 1 83 ? 7.602 12.724 -16.263 1.00 64.50 83 LYS A CA 1
ATOM 640 C C . LYS A 1 83 ? 6.465 13.229 -17.157 1.00 64.50 83 LYS A C 1
ATOM 642 O O . LYS A 1 83 ? 5.380 12.660 -17.164 1.00 64.50 83 LYS A O 1
ATOM 647 N N . ARG A 1 84 ? 6.726 14.267 -17.962 1.00 55.94 84 ARG A N 1
ATOM 648 C CA . ARG A 1 84 ? 5.734 14.897 -18.854 1.00 55.94 84 ARG A CA 1
ATOM 649 C C . ARG A 1 84 ? 5.419 14.103 -20.127 1.00 55.94 84 ARG A C 1
ATOM 651 O O . ARG A 1 84 ? 4.478 14.472 -20.823 1.00 55.94 84 ARG A O 1
ATOM 658 N N . LYS A 1 85 ? 6.198 13.068 -20.474 1.00 53.44 85 LYS A N 1
ATOM 659 C CA . LYS A 1 85 ? 6.085 12.382 -21.777 1.00 53.44 85 LYS A CA 1
ATOM 660 C C . LYS A 1 85 ? 6.014 10.849 -21.733 1.00 53.44 85 LYS A C 1
ATOM 662 O O . LYS A 1 85 ? 5.664 10.286 -22.764 1.00 53.44 85 LYS A O 1
ATOM 667 N N . ALA A 1 86 ? 6.321 10.159 -20.627 1.00 56.41 86 ALA A N 1
ATOM 668 C CA . ALA A 1 86 ? 6.570 8.710 -20.709 1.00 56.41 86 ALA A CA 1
ATOM 669 C C . ALA A 1 86 ? 6.208 7.867 -19.464 1.00 56.41 86 ALA A C 1
ATOM 671 O O . ALA A 1 86 ? 7.049 7.110 -18.991 1.00 56.41 86 ALA A O 1
ATOM 672 N N . ARG A 1 87 ? 4.957 7.897 -18.963 1.00 64.12 87 ARG A N 1
ATOM 673 C CA . ARG A 1 87 ? 4.507 6.853 -18.003 1.00 64.12 87 ARG A CA 1
ATOM 674 C C . ARG A 1 87 ? 4.545 5.460 -18.665 1.00 64.12 87 ARG A C 1
ATOM 676 O O . ARG A 1 87 ? 5.089 4.532 -18.086 1.00 64.12 87 ARG A O 1
ATOM 683 N N . SER A 1 88 ? 4.123 5.352 -19.929 1.00 63.16 88 SER A N 1
ATOM 684 C CA . SER A 1 88 ? 4.154 4.095 -20.702 1.00 63.16 88 SER A CA 1
ATOM 685 C C . SER A 1 88 ? 5.564 3.562 -20.991 1.00 63.16 88 SER A C 1
ATOM 687 O O . SER A 1 88 ? 5.756 2.359 -21.125 1.00 63.16 88 SER A O 1
ATOM 689 N N . GLY A 1 89 ? 6.574 4.436 -21.067 1.00 70.75 89 GLY A N 1
ATOM 690 C CA . GLY A 1 89 ? 7.964 4.030 -21.308 1.00 70.75 89 GLY A CA 1
ATOM 691 C C . GLY A 1 89 ? 8.665 3.453 -20.075 1.00 70.75 89 GLY A C 1
ATOM 692 O O . GLY A 1 89 ? 9.685 2.785 -20.211 1.00 70.75 89 GLY A O 1
ATOM 693 N N . LEU A 1 90 ? 8.129 3.701 -18.876 1.00 80.56 90 LEU A N 1
ATOM 694 C CA . LEU A 1 90 ? 8.716 3.247 -17.616 1.00 80.56 90 LEU A CA 1
ATOM 695 C C . LEU A 1 90 ? 8.280 1.826 -17.237 1.00 80.56 90 LEU A C 1
ATOM 697 O O . LEU A 1 90 ? 9.020 1.147 -16.528 1.00 80.56 90 LEU A O 1
ATOM 701 N N . GLU A 1 91 ? 7.129 1.353 -17.726 1.00 81.75 91 GLU A N 1
ATOM 702 C CA . GLU A 1 91 ? 6.586 0.027 -17.390 1.00 81.75 91 GLU A CA 1
ATOM 703 C C . GLU A 1 91 ? 7.592 -1.110 -17.639 1.00 81.75 91 GLU A C 1
ATOM 705 O O . GLU A 1 91 ? 7.813 -1.906 -16.723 1.00 81.75 91 GLU A O 1
ATOM 710 N N . PRO A 1 92 ? 8.285 -1.195 -18.798 1.00 82.81 92 PRO A N 1
ATOM 711 C CA . PRO A 1 92 ? 9.251 -2.267 -19.030 1.00 82.81 92 PRO A CA 1
ATOM 712 C C . PRO A 1 92 ? 10.428 -2.227 -18.049 1.00 82.81 92 PRO A C 1
ATOM 714 O O . PRO A 1 92 ? 10.900 -3.275 -17.611 1.00 82.81 92 PRO A O 1
ATOM 717 N N . LEU A 1 93 ? 10.891 -1.031 -17.674 1.00 84.62 93 LEU A N 1
ATOM 718 C CA . LEU A 1 93 ? 12.016 -0.868 -16.755 1.00 84.62 93 LEU A CA 1
ATOM 719 C C . LEU A 1 93 ? 11.620 -1.226 -15.316 1.00 84.62 93 LEU A C 1
ATOM 721 O O . LEU A 1 93 ? 12.327 -1.977 -14.647 1.00 84.62 93 LEU A O 1
ATOM 725 N N . VAL A 1 94 ? 10.449 -0.771 -14.862 1.00 88.06 94 VAL A N 1
ATOM 726 C CA . VAL A 1 94 ? 9.887 -1.148 -13.555 1.00 88.06 94 VAL A CA 1
ATOM 727 C C . VAL A 1 94 ? 9.686 -2.664 -13.468 1.00 88.06 94 VAL A C 1
ATOM 729 O O . VAL A 1 94 ? 10.039 -3.284 -12.457 1.00 88.06 94 VAL A O 1
ATOM 732 N N . ARG A 1 95 ? 9.198 -3.290 -14.551 1.00 85.56 95 ARG A N 1
ATOM 733 C CA . ARG A 1 95 ? 9.040 -4.749 -14.663 1.00 85.56 95 ARG A CA 1
ATOM 734 C C . ARG A 1 95 ? 10.364 -5.506 -14.576 1.00 85.56 95 ARG A C 1
ATOM 736 O O . ARG A 1 95 ? 10.368 -6.593 -14.002 1.00 85.56 95 ARG A O 1
ATOM 743 N N . LYS A 1 96 ? 11.473 -4.943 -15.070 1.00 86.25 96 LYS A N 1
ATOM 744 C CA . LYS A 1 96 ? 12.814 -5.536 -14.912 1.00 86.25 96 LYS A CA 1
ATOM 745 C C . LYS A 1 96 ? 13.293 -5.511 -13.461 1.00 86.25 96 LYS A C 1
ATOM 747 O O . LYS A 1 96 ? 13.828 -6.505 -12.989 1.00 86.25 96 LYS A O 1
ATOM 752 N N . GLY A 1 97 ? 13.075 -4.417 -12.737 1.00 87.38 97 GLY A N 1
ATOM 753 C CA . GLY A 1 97 ? 13.614 -4.284 -11.383 1.00 87.38 97 GLY A CA 1
ATOM 754 C C . GLY A 1 97 ? 13.809 -2.838 -10.987 1.00 87.38 97 GLY A C 1
ATOM 755 O O . GLY A 1 97 ? 14.370 -2.088 -11.776 1.00 87.38 97 GLY A O 1
ATOM 756 N N . ILE A 1 98 ? 13.415 -2.456 -9.772 1.00 90.69 98 ILE A N 1
ATOM 757 C CA . ILE A 1 98 ? 13.931 -1.245 -9.126 1.00 90.69 98 ILE A CA 1
ATOM 758 C C . ILE A 1 98 ? 14.929 -1.700 -8.054 1.00 90.69 98 ILE A C 1
ATOM 760 O O . ILE A 1 98 ? 14.525 -2.436 -7.145 1.00 90.69 98 ILE A O 1
ATOM 764 N N . PRO A 1 99 ? 16.211 -1.294 -8.137 1.00 90.62 99 PRO A N 1
ATOM 765 C CA . PRO A 1 99 ? 17.182 -1.548 -7.079 1.00 90.62 99 PRO A CA 1
ATOM 766 C C . PRO A 1 99 ? 16.691 -1.000 -5.735 1.00 90.62 99 PRO A C 1
ATOM 768 O O . PRO A 1 99 ? 16.154 0.108 -5.678 1.00 90.62 99 PRO A O 1
ATOM 771 N N . ILE A 1 100 ? 16.901 -1.749 -4.649 1.00 88.31 100 ILE A N 1
ATOM 772 C CA . ILE A 1 100 ? 16.318 -1.446 -3.331 1.00 88.31 100 ILE A CA 1
ATOM 773 C C . ILE A 1 100 ? 16.608 -0.015 -2.858 1.00 88.31 100 ILE A C 1
ATOM 775 O O . ILE A 1 100 ? 15.693 0.689 -2.443 1.00 88.31 100 ILE A O 1
ATOM 779 N N . HIS A 1 101 ? 17.845 0.457 -3.027 1.00 89.94 101 HIS A N 1
ATOM 780 C CA . HIS A 1 101 ? 18.271 1.800 -2.618 1.00 89.94 101 HIS A CA 1
ATOM 781 C C . HIS A 1 101 ? 17.651 2.929 -3.450 1.00 89.94 101 HIS A C 1
ATOM 783 O O . HIS A 1 101 ? 17.629 4.076 -3.013 1.00 89.94 101 HIS A O 1
ATOM 789 N N . LEU A 1 102 ? 17.150 2.623 -4.649 1.00 91.69 102 LEU A N 1
ATOM 790 C CA . LEU A 1 102 ? 16.519 3.605 -5.528 1.00 91.69 102 LEU A CA 1
ATOM 791 C C . LEU A 1 102 ? 14.999 3.661 -5.337 1.00 91.69 102 LEU A C 1
ATOM 793 O O . LEU A 1 102 ? 14.391 4.663 -5.714 1.00 91.69 102 LEU A O 1
ATOM 797 N N . ARG A 1 103 ? 14.381 2.641 -4.717 1.00 93.69 103 ARG A N 1
ATOM 798 C CA . ARG A 1 103 ? 12.927 2.597 -4.471 1.00 93.69 103 ARG A CA 1
ATOM 799 C C . ARG A 1 103 ? 12.378 3.846 -3.785 1.00 93.69 103 ARG A C 1
ATOM 801 O O . ARG A 1 103 ? 11.382 4.348 -4.292 1.00 93.69 103 ARG A O 1
ATOM 808 N N . PRO A 1 104 ? 12.992 4.414 -2.729 1.00 91.94 104 PRO A N 1
ATOM 809 C CA . PRO A 1 104 ? 12.413 5.575 -2.045 1.00 91.94 104 PRO A CA 1
ATOM 810 C C . PRO A 1 104 ? 12.232 6.762 -2.993 1.00 91.94 104 PRO A C 1
ATOM 812 O O . PRO A 1 104 ? 11.168 7.375 -3.056 1.00 91.94 104 PRO A O 1
ATOM 815 N N . VAL A 1 105 ? 13.256 7.030 -3.807 1.00 90.38 105 VAL A N 1
ATOM 816 C CA . VAL A 1 105 ? 13.241 8.116 -4.790 1.00 90.38 105 VAL A CA 1
ATOM 817 C C . VAL A 1 105 ? 12.285 7.791 -5.935 1.00 90.38 105 VAL A C 1
ATOM 819 O O . VAL A 1 105 ? 11.462 8.628 -6.297 1.00 90.38 105 VAL A O 1
ATOM 822 N N . VAL A 1 106 ? 12.357 6.577 -6.491 1.00 90.81 106 VAL A N 1
ATOM 823 C CA . VAL A 1 106 ? 11.525 6.161 -7.630 1.00 90.81 106 VAL A CA 1
ATOM 824 C C . VAL A 1 106 ? 10.042 6.126 -7.256 1.00 90.81 106 VAL A C 1
ATOM 826 O O . VAL A 1 106 ? 9.220 6.618 -8.023 1.00 90.81 106 VAL A O 1
ATOM 829 N N . TRP A 1 107 ? 9.676 5.605 -6.085 1.00 92.06 107 TRP A N 1
ATOM 830 C CA . TRP A 1 107 ? 8.284 5.516 -5.641 1.00 92.06 107 TRP A CA 1
ATOM 831 C C . TRP A 1 107 ? 7.669 6.901 -5.458 1.00 92.06 107 TRP A C 1
ATOM 833 O O . TRP A 1 107 ? 6.624 7.168 -6.049 1.00 92.06 107 TRP A O 1
ATOM 843 N N . LYS A 1 108 ? 8.354 7.814 -4.751 1.00 89.19 108 LYS A N 1
ATOM 844 C CA . LYS A 1 108 ? 7.941 9.228 -4.623 1.00 89.19 108 LYS A CA 1
ATOM 845 C C . LYS A 1 108 ? 7.725 9.889 -5.981 1.00 89.19 108 LYS A C 1
ATOM 847 O O . LYS A 1 108 ? 6.759 10.616 -6.203 1.00 89.19 108 LYS A O 1
ATOM 852 N N . ASN A 1 109 ? 8.628 9.606 -6.906 1.00 87.31 109 ASN A N 1
ATOM 853 C CA . ASN A 1 109 ? 8.591 10.122 -8.259 1.00 87.31 109 ASN A CA 1
ATOM 854 C C . ASN A 1 109 ? 7.400 9.571 -9.073 1.00 87.31 109 ASN A C 1
ATOM 856 O O . ASN A 1 109 ? 6.757 10.336 -9.802 1.00 87.31 109 ASN A O 1
ATOM 860 N N . LEU A 1 110 ? 7.071 8.280 -8.927 1.00 86.88 110 LEU A N 1
ATOM 861 C CA . LEU A 1 110 ? 5.953 7.608 -9.607 1.00 86.88 110 LEU A CA 1
ATOM 862 C C . LEU A 1 110 ? 4.576 8.099 -9.140 1.00 86.88 110 LEU A C 1
ATOM 864 O O . LEU A 1 110 ? 3.685 8.251 -9.981 1.00 86.88 110 LEU A O 1
ATOM 868 N N . VAL A 1 111 ? 4.426 8.391 -7.842 1.00 85.06 111 VAL A N 1
ATOM 869 C CA . VAL A 1 111 ? 3.197 8.953 -7.239 1.00 85.06 111 VAL A CA 1
ATOM 870 C C . VAL A 1 111 ? 3.111 10.482 -7.341 1.00 85.06 111 VAL A C 1
ATOM 872 O O . VAL A 1 111 ? 2.260 11.110 -6.723 1.00 85.06 111 VAL A O 1
ATOM 875 N N . GLN A 1 112 ? 4.041 11.094 -8.086 1.00 75.00 112 GLN A N 1
ATOM 876 C CA . GLN A 1 112 ? 4.016 12.494 -8.520 1.00 75.00 112 GLN A CA 1
ATOM 877 C C . GLN A 1 112 ? 3.777 13.542 -7.421 1.00 75.00 112 GLN A C 1
ATOM 879 O O . GLN A 1 112 ? 3.267 14.623 -7.716 1.00 75.00 112 GLN A O 1
ATOM 884 N N . THR A 1 113 ? 4.174 13.264 -6.182 1.00 65.81 113 THR A N 1
ATOM 885 C CA . THR A 1 113 ? 3.682 14.010 -5.022 1.00 65.81 113 THR A CA 1
ATOM 886 C C . THR A 1 113 ? 4.329 15.388 -4.879 1.00 65.81 113 THR A C 1
ATOM 888 O O . THR A 1 113 ? 5.544 15.487 -4.719 1.00 65.81 113 THR A O 1
ATOM 891 N N . ASP A 1 114 ? 3.521 16.453 -4.836 1.00 70.06 114 ASP A N 1
ATOM 892 C CA . ASP A 1 114 ? 3.919 17.671 -4.119 1.00 70.06 114 ASP A CA 1
ATOM 893 C C . ASP A 1 114 ? 3.670 17.430 -2.626 1.00 70.06 114 ASP A C 1
ATOM 895 O O . ASP A 1 114 ? 2.545 17.518 -2.131 1.00 70.06 114 ASP A O 1
ATOM 899 N N . THR A 1 115 ? 4.720 17.017 -1.919 1.00 76.12 115 THR A N 1
ATOM 900 C CA . THR A 1 115 ? 4.621 16.587 -0.520 1.00 76.12 115 THR A CA 1
ATOM 901 C C . THR A 1 115 ? 4.525 17.760 0.447 1.00 76.12 115 THR A C 1
ATOM 903 O O . THR A 1 115 ? 4.167 17.548 1.598 1.00 76.12 115 THR A O 1
ATOM 906 N N . LYS A 1 116 ? 4.800 19.003 0.018 1.00 80.75 116 LYS A N 1
ATOM 907 C CA . LYS A 1 116 ? 5.028 20.130 0.941 1.00 80.75 116 LYS A CA 1
ATOM 908 C C . LYS A 1 116 ? 3.876 20.365 1.911 1.00 80.75 116 LYS A C 1
ATOM 910 O O . LYS A 1 116 ? 4.110 20.516 3.106 1.00 80.75 116 LYS A O 1
ATOM 915 N N . ILE A 1 117 ? 2.645 20.389 1.403 1.00 84.50 117 ILE A N 1
ATOM 916 C CA . ILE A 1 117 ? 1.456 20.650 2.226 1.00 84.50 117 ILE A CA 1
ATOM 917 C C . ILE A 1 117 ? 1.210 19.488 3.194 1.00 84.50 117 ILE A C 1
ATOM 919 O O . ILE A 1 117 ? 0.944 19.714 4.373 1.00 84.50 117 ILE A O 1
ATOM 923 N N . LEU A 1 118 ? 1.335 18.248 2.712 1.00 87.31 118 LEU A N 1
ATOM 924 C CA . LEU A 1 118 ? 1.115 17.053 3.527 1.00 87.31 118 LEU A CA 1
ATOM 925 C C . LEU A 1 118 ? 2.158 16.943 4.642 1.00 87.31 118 LEU A C 1
ATOM 927 O O . LEU A 1 118 ? 1.779 16.777 5.799 1.00 87.31 118 LEU A O 1
ATOM 931 N N . THR A 1 119 ? 3.438 17.142 4.321 1.00 87.69 119 THR A N 1
ATOM 932 C CA . THR A 1 119 ? 4.536 17.161 5.295 1.00 87.69 119 THR A CA 1
ATOM 933 C C . THR A 1 119 ? 4.305 18.222 6.372 1.00 87.69 119 THR A C 1
ATOM 935 O O . THR A 1 119 ? 4.406 17.925 7.555 1.00 87.69 119 THR A O 1
ATOM 938 N N . GLN A 1 120 ? 3.900 19.441 5.997 1.00 89.75 120 GLN A N 1
ATOM 939 C CA . GLN A 1 120 ? 3.607 20.508 6.966 1.00 89.75 120 GLN A CA 1
ATOM 940 C C . GLN A 1 120 ? 2.408 20.195 7.871 1.00 89.75 120 GLN A C 1
ATOM 942 O O . GLN A 1 120 ? 2.371 20.641 9.016 1.00 89.75 120 GLN A O 1
ATOM 947 N N . SER A 1 121 ? 1.425 19.446 7.368 1.00 92.50 121 SER A N 1
ATOM 948 C CA . SER A 1 121 ? 0.253 19.041 8.150 1.00 92.50 121 SER A CA 1
ATOM 949 C C . SER A 1 121 ? 0.509 17.840 9.061 1.00 92.50 121 SER A C 1
ATOM 951 O O . SER A 1 121 ? -0.220 17.648 10.027 1.00 92.50 121 SER A O 1
ATOM 953 N N . TYR A 1 122 ? 1.537 17.034 8.793 1.00 95.00 122 TYR A N 1
ATOM 954 C CA . TYR A 1 122 ? 1.751 15.778 9.506 1.00 95.00 122 TYR A CA 1
ATOM 955 C C . TYR A 1 122 ? 1.871 15.941 11.036 1.00 95.00 122 TYR A C 1
ATOM 957 O O . TYR A 1 122 ? 1.131 15.259 11.751 1.00 95.00 122 TYR A O 1
ATOM 965 N N . PRO A 1 123 ? 2.648 16.909 11.573 1.00 95.25 123 PRO A N 1
ATOM 966 C CA . PRO A 1 123 ? 2.737 17.124 13.018 1.00 95.25 123 PRO A CA 1
ATOM 967 C C . PRO A 1 123 ? 1.406 17.503 13.682 1.00 95.25 123 PRO A C 1
ATOM 969 O O . PRO A 1 123 ? 1.184 17.182 14.846 1.00 95.25 123 PRO A O 1
ATOM 972 N N . SER A 1 124 ? 0.500 18.196 12.986 1.00 96.38 124 SER A N 1
ATOM 973 C CA . SER A 1 124 ? -0.811 18.521 13.563 1.00 96.38 124 SER A CA 1
ATOM 974 C C . SER A 1 124 ? -1.765 17.327 13.516 1.00 96.38 124 SER A C 1
ATOM 976 O O . SER A 1 124 ? -2.563 17.145 14.437 1.00 96.38 124 SER A O 1
ATOM 978 N N . LEU A 1 125 ? -1.648 16.475 12.494 1.00 96.69 125 LEU A N 1
ATOM 979 C CA . LEU A 1 125 ? -2.445 15.257 12.355 1.00 96.69 125 LEU A CA 1
ATOM 980 C C . LEU A 1 125 ? -2.109 14.223 13.435 1.00 96.69 125 LEU A C 1
ATOM 982 O O . LEU A 1 125 ? -3.030 13.676 14.033 1.00 96.69 125 LEU A O 1
ATOM 986 N N . ILE A 1 126 ? -0.825 14.006 13.747 1.00 95.88 126 ILE A N 1
ATOM 987 C CA . ILE A 1 126 ? -0.418 13.058 14.804 1.00 95.88 126 ILE A CA 1
ATOM 988 C C . ILE A 1 126 ? -0.886 13.477 16.205 1.00 95.88 126 ILE A C 1
ATOM 990 O O . ILE A 1 126 ? -1.049 12.625 17.066 1.00 95.88 126 ILE A O 1
ATOM 994 N N . ASN A 1 127 ? -1.114 14.774 16.431 1.00 95.00 127 ASN A N 1
ATOM 995 C CA . ASN A 1 127 ? -1.537 15.323 17.724 1.00 95.00 127 ASN A CA 1
ATOM 996 C C . ASN A 1 127 ? -3.062 15.491 17.841 1.00 95.00 127 ASN A C 1
ATOM 998 O O . ASN A 1 127 ? -3.559 15.955 18.866 1.00 95.00 127 ASN A O 1
ATOM 1002 N N . SER A 1 128 ? -3.809 15.176 16.783 1.00 96.81 128 SER A N 1
ATOM 1003 C CA . SER A 1 128 ? -5.269 15.283 16.760 1.00 96.81 128 SER A CA 1
ATOM 1004 C C . SER A 1 128 ? -5.924 14.025 17.326 1.00 96.81 128 SER A C 1
ATOM 1006 O O . SER A 1 128 ? -5.354 12.952 17.256 1.00 96.81 128 SER A O 1
ATOM 1008 N N . GLU A 1 129 ? -7.146 14.109 17.846 1.00 96.12 129 GLU A N 1
ATOM 1009 C CA . GLU A 1 129 ? -7.836 12.912 18.346 1.00 96.12 129 GLU A CA 1
ATOM 1010 C C . GLU A 1 129 ? -8.425 12.053 17.216 1.00 96.12 129 GLU A C 1
ATOM 1012 O O . GLU A 1 129 ? -8.992 12.567 16.244 1.00 96.12 129 GLU A O 1
ATOM 1017 N N . THR A 1 130 ? -8.383 10.728 17.392 1.00 96.12 130 THR A N 1
ATOM 1018 C CA . THR A 1 130 ? -9.050 9.760 16.514 1.00 96.12 130 THR A CA 1
ATOM 1019 C C . THR A 1 130 ? -9.788 8.678 17.313 1.00 96.12 130 THR A C 1
ATOM 1021 O O . THR A 1 130 ? -9.277 8.194 18.326 1.00 96.12 130 THR A O 1
ATOM 1024 N N . PRO A 1 131 ? -10.975 8.214 16.872 1.00 96.94 131 PRO A N 1
ATOM 1025 C CA . PRO A 1 131 ? -11.677 7.116 17.543 1.00 96.94 131 PRO A CA 1
ATOM 1026 C C . PRO A 1 131 ? -11.007 5.746 17.326 1.00 96.94 131 PRO A C 1
ATOM 1028 O O . PRO A 1 131 ? -11.385 4.767 17.969 1.00 96.94 131 PRO A O 1
ATOM 1031 N N . PHE A 1 132 ? -10.027 5.657 16.422 1.00 97.56 132 PHE A N 1
ATOM 1032 C CA . PHE A 1 132 ? -9.396 4.403 16.002 1.00 97.56 132 PHE A CA 1
ATOM 1033 C C . PHE A 1 132 ? -8.138 4.025 16.797 1.00 97.56 132 PHE A C 1
ATOM 1035 O O . PHE A 1 132 ? -7.559 2.973 16.534 1.00 97.56 132 PHE A O 1
ATOM 1042 N N . GLU A 1 133 ? -7.739 4.823 17.791 1.00 96.75 133 GLU A N 1
ATOM 1043 C CA . GLU A 1 133 ? -6.456 4.695 18.501 1.00 96.75 133 GLU A CA 1
ATOM 1044 C C . GLU A 1 133 ? -6.185 3.272 19.010 1.00 96.75 133 GLU A C 1
ATOM 1046 O O . GLU A 1 133 ? -5.165 2.653 18.711 1.00 96.75 133 GLU A O 1
ATOM 1051 N N . LYS A 1 134 ? -7.167 2.676 19.697 1.00 96.81 134 LYS A N 1
ATOM 1052 C CA . LYS A 1 134 ? -7.052 1.308 20.229 1.00 96.81 134 LYS A CA 1
ATOM 1053 C C . LYS A 1 134 ? -6.848 0.260 19.133 1.00 96.81 134 LYS A C 1
ATOM 1055 O O . LYS A 1 134 ? -6.152 -0.730 19.353 1.00 96.81 134 LYS A O 1
ATOM 1060 N N . GLN A 1 135 ? -7.490 0.445 17.980 1.00 97.44 135 GLN A N 1
ATOM 1061 C CA . GLN A 1 135 ? -7.374 -0.479 16.857 1.00 97.44 135 GLN A CA 1
ATOM 1062 C C . GLN A 1 135 ? -6.012 -0.333 16.178 1.00 97.44 135 GLN A C 1
ATOM 1064 O O . GLN A 1 135 ? -5.384 -1.348 15.888 1.00 97.44 135 GLN A O 1
ATOM 1069 N N . ILE A 1 136 ? -5.548 0.906 16.000 1.00 98.00 136 ILE A N 1
ATOM 1070 C CA . ILE A 1 136 ? -4.235 1.228 15.436 1.00 98.00 136 ILE A CA 1
ATOM 1071 C C . ILE A 1 136 ? -3.130 0.614 16.295 1.00 98.00 136 ILE A C 1
ATOM 1073 O O . ILE A 1 136 ? -2.337 -0.161 15.773 1.00 98.00 136 ILE A O 1
ATOM 1077 N N . ILE A 1 137 ? -3.125 0.860 17.611 1.00 96.62 137 ILE A N 1
ATOM 1078 C CA . ILE A 1 137 ? -2.123 0.293 18.531 1.00 96.62 137 ILE A CA 1
ATOM 1079 C C . ILE A 1 137 ? -2.067 -1.232 18.402 1.00 96.62 137 ILE A C 1
ATOM 1081 O O . ILE A 1 137 ? -0.995 -1.806 18.214 1.00 96.62 137 ILE A O 1
ATOM 1085 N N . ARG A 1 138 ? -3.225 -1.897 18.479 1.00 96.56 138 ARG A N 1
ATOM 1086 C CA . ARG A 1 138 ? -3.312 -3.361 18.416 1.00 96.56 138 ARG A CA 1
ATOM 1087 C C . ARG A 1 138 ? -2.832 -3.920 17.078 1.00 96.56 138 ARG A C 1
ATOM 1089 O O . ARG A 1 138 ? -2.251 -4.999 17.037 1.00 96.56 138 ARG A O 1
ATOM 1096 N N . ASP A 1 139 ? -3.143 -3.245 15.979 1.00 96.69 139 ASP A N 1
ATOM 1097 C CA . ASP A 1 139 ? -2.828 -3.743 14.646 1.00 96.69 139 ASP A CA 1
ATOM 1098 C C . ASP A 1 139 ? -1.373 -3.434 14.249 1.00 96.69 139 ASP A C 1
ATOM 1100 O O . ASP A 1 139 ? -0.743 -4.254 13.578 1.00 96.69 139 ASP A O 1
ATOM 1104 N N . SER A 1 140 ? -0.791 -2.335 14.738 1.00 96.69 140 SER A N 1
ATOM 1105 C CA . SER A 1 140 ? 0.628 -2.019 14.540 1.00 96.69 140 SER A CA 1
ATOM 1106 C C . SER A 1 140 ? 1.551 -3.048 15.198 1.00 96.69 140 SER A C 1
ATOM 1108 O O . SER A 1 140 ? 2.504 -3.486 14.563 1.00 96.69 140 SER A O 1
ATOM 1110 N N . THR A 1 141 ? 1.245 -3.524 16.413 1.00 94.50 141 THR A N 1
ATOM 1111 C CA . THR A 1 141 ? 2.090 -4.513 17.125 1.00 94.50 141 THR A CA 1
ATOM 1112 C C . THR A 1 141 ? 2.097 -5.908 16.494 1.00 94.50 141 THR A C 1
ATOM 1114 O O . THR A 1 141 ? 2.941 -6.735 16.827 1.00 94.50 141 THR A O 1
ATOM 1117 N N . ARG A 1 142 ? 1.164 -6.189 15.577 1.00 94.56 142 ARG A N 1
ATOM 1118 C CA . ARG A 1 142 ? 1.073 -7.458 14.831 1.00 94.56 142 ARG A CA 1
ATOM 1119 C C . ARG A 1 142 ? 1.415 -7.316 13.346 1.00 94.56 142 ARG A C 1
ATOM 1121 O O . ARG A 1 142 ? 1.215 -8.264 12.587 1.00 94.56 142 ARG A O 1
ATOM 1128 N N . THR A 1 143 ? 1.889 -6.147 12.916 1.00 95.56 143 THR A N 1
ATOM 1129 C CA . THR A 1 143 ? 2.280 -5.882 11.527 1.00 95.56 143 THR A CA 1
ATOM 1130 C C . THR A 1 143 ? 3.772 -6.171 11.354 1.00 95.56 143 THR A C 1
ATOM 1132 O O . THR A 1 143 ? 4.597 -5.568 12.023 1.00 95.56 143 THR A O 1
ATOM 1135 N N . PHE A 1 144 ? 4.113 -7.111 10.465 1.00 95.00 144 PHE A N 1
ATOM 1136 C CA . PHE A 1 144 ? 5.487 -7.593 10.232 1.00 95.00 144 PHE A CA 1
ATOM 1137 C C . PHE A 1 144 ? 6.266 -8.000 11.507 1.00 95.00 144 PHE A C 1
ATOM 1139 O O . PHE A 1 144 ? 7.420 -7.606 11.662 1.00 95.00 144 PHE A O 1
ATOM 1146 N N . PRO A 1 145 ? 5.704 -8.843 12.398 1.00 92.38 145 PRO A N 1
ATOM 1147 C CA . PRO A 1 145 ? 6.296 -9.129 13.713 1.00 92.38 145 PRO A CA 1
ATOM 1148 C C . PRO A 1 145 ? 7.661 -9.835 13.651 1.00 92.38 145 PRO A C 1
ATOM 1150 O O . PRO A 1 145 ? 8.378 -9.886 14.642 1.00 92.38 145 PRO A O 1
ATOM 1153 N N . THR A 1 146 ? 8.023 -10.410 12.502 1.00 90.62 146 THR A N 1
ATOM 1154 C CA . THR A 1 146 ? 9.312 -11.081 12.281 1.00 90.62 146 THR A CA 1
ATOM 1155 C C . THR A 1 146 ? 10.372 -10.165 11.671 1.00 90.62 146 THR A C 1
ATOM 1157 O O . THR A 1 146 ? 11.503 -10.598 11.478 1.00 90.62 146 THR A O 1
ATOM 1160 N N . HIS A 1 147 ? 10.013 -8.938 11.288 1.00 94.19 147 HIS A N 1
ATOM 1161 C CA . HIS A 1 147 ? 10.935 -7.986 10.682 1.00 94.19 147 HIS A CA 1
ATOM 1162 C C . HIS A 1 147 ? 11.610 -7.151 11.773 1.00 94.19 147 HIS A C 1
ATOM 1164 O O . HIS A 1 147 ? 10.932 -6.635 12.658 1.00 94.19 147 HIS A O 1
ATOM 1170 N N . GLU A 1 148 ? 12.927 -6.963 11.678 1.00 94.31 148 GLU A N 1
ATOM 1171 C CA . GLU A 1 148 ? 13.756 -6.319 12.711 1.00 94.31 148 GLU A CA 1
ATOM 1172 C C . GLU A 1 148 ? 13.206 -4.955 13.165 1.00 94.31 148 GLU A C 1
ATOM 1174 O O . GLU A 1 148 ? 13.130 -4.673 14.358 1.00 94.31 148 GLU A O 1
ATOM 1179 N N . MET A 1 149 ? 12.720 -4.146 12.219 1.00 94.75 149 MET A N 1
ATOM 1180 C CA . MET A 1 149 ? 12.123 -2.830 12.488 1.00 94.75 149 MET A CA 1
ATOM 1181 C C . MET A 1 149 ? 10.838 -2.885 13.345 1.00 94.75 149 MET A C 1
ATOM 1183 O O . MET A 1 149 ? 10.544 -1.921 14.050 1.00 94.75 149 MET A O 1
ATOM 1187 N N . PHE A 1 150 ? 10.076 -3.986 13.318 1.00 95.38 150 PHE A N 1
ATOM 1188 C CA . PHE A 1 150 ? 8.740 -4.099 13.937 1.00 95.38 150 PHE A CA 1
ATOM 1189 C C . PHE A 1 150 ? 8.630 -5.205 15.000 1.00 95.38 150 PHE A C 1
ATOM 1191 O O . PHE A 1 150 ? 7.547 -5.466 15.518 1.00 95.38 150 PHE A O 1
ATOM 1198 N N . GLN A 1 151 ? 9.734 -5.878 15.326 1.00 90.81 151 GLN A N 1
ATOM 1199 C CA . GLN A 1 151 ? 9.727 -7.076 16.172 1.00 90.81 151 GLN A CA 1
ATOM 1200 C C . GLN A 1 151 ? 9.317 -6.829 17.634 1.00 90.81 151 GLN A C 1
ATOM 1202 O O . GLN A 1 151 ? 8.884 -7.756 18.317 1.00 90.81 151 GLN A O 1
ATOM 1207 N N . SER A 1 152 ? 9.469 -5.596 18.129 1.00 92.06 152 SER A N 1
ATOM 1208 C CA . SER A 1 152 ? 9.111 -5.211 19.497 1.00 92.06 152 SER A CA 1
ATOM 1209 C C . SER A 1 152 ? 7.946 -4.219 19.479 1.00 92.06 152 SER A C 1
ATOM 1211 O O . SER A 1 152 ? 7.993 -3.275 18.693 1.00 92.06 152 SER A O 1
ATOM 1213 N N . PRO A 1 153 ? 6.937 -4.353 20.363 1.00 89.94 153 PRO A N 1
ATOM 1214 C CA . PRO A 1 153 ? 5.852 -3.374 20.499 1.00 89.94 153 PRO A CA 1
ATOM 1215 C C . PRO A 1 153 ? 6.319 -1.933 20.763 1.00 89.94 153 PRO A C 1
ATOM 1217 O O . PRO A 1 153 ? 5.597 -0.987 20.439 1.00 89.94 153 PRO A O 1
ATOM 1220 N N . ASP A 1 154 ? 7.516 -1.794 21.335 1.00 91.25 154 ASP A N 1
ATOM 1221 C CA . ASP A 1 154 ? 8.148 -0.523 21.690 1.00 91.25 154 ASP A CA 1
ATOM 1222 C C . ASP A 1 154 ? 9.258 -0.120 20.700 1.00 91.25 154 ASP A C 1
ATOM 1224 O O . ASP A 1 154 ? 10.079 0.732 21.021 1.00 91.25 154 ASP A O 1
ATOM 1228 N N . SER A 1 155 ? 9.348 -0.752 19.520 1.00 95.31 155 SER A N 1
ATOM 1229 C CA . SER A 1 155 ? 10.323 -0.340 18.504 1.00 95.31 155 SER A CA 1
ATOM 1230 C C . SER A 1 155 ? 9.909 0.958 17.809 1.00 95.31 155 SER A C 1
ATOM 1232 O O . SER A 1 155 ? 8.722 1.193 17.560 1.00 95.31 155 SER A O 1
ATOM 1234 N N . ASP A 1 156 ? 10.906 1.735 17.377 1.00 94.88 156 ASP A N 1
ATOM 1235 C CA . ASP A 1 156 ? 10.711 2.954 16.581 1.00 94.88 156 ASP A CA 1
ATOM 1236 C C . ASP A 1 156 ? 9.856 2.694 15.331 1.00 94.88 156 ASP A C 1
ATOM 1238 O O . ASP A 1 156 ? 9.062 3.537 14.921 1.00 94.88 156 ASP A O 1
ATOM 1242 N N . GLY A 1 157 ? 9.969 1.504 14.731 1.00 96.88 157 GLY A N 1
ATOM 1243 C CA . GLY A 1 157 ? 9.158 1.109 13.582 1.00 96.88 157 GLY A CA 1
ATOM 1244 C C . GLY A 1 157 ? 7.678 0.933 13.912 1.00 96.88 157 GLY A C 1
ATOM 1245 O O . GLY A 1 157 ? 6.822 1.410 13.166 1.00 96.88 157 GLY A O 1
ATOM 1246 N N . VAL A 1 158 ? 7.353 0.279 15.035 1.00 97.62 158 VAL A N 1
ATOM 1247 C CA . VAL A 1 158 ? 5.959 0.158 15.493 1.00 97.62 158 VAL A CA 1
ATOM 1248 C C . VAL A 1 158 ? 5.404 1.532 15.854 1.00 97.62 158 VAL A C 1
ATOM 1250 O O . VAL A 1 158 ? 4.267 1.830 15.492 1.00 97.62 158 VAL A O 1
ATOM 1253 N N . GLU A 1 159 ? 6.193 2.384 16.510 1.00 97.38 159 GLU A N 1
ATOM 1254 C CA . GLU A 1 159 ? 5.804 3.764 16.805 1.00 97.38 159 GLU A CA 1
ATOM 1255 C C . GLU A 1 159 ? 5.536 4.572 15.532 1.00 97.38 159 GLU A C 1
ATOM 1257 O O . GLU A 1 159 ? 4.446 5.129 15.389 1.00 97.38 159 GLU A O 1
ATOM 1262 N N . SER A 1 160 ? 6.454 4.533 14.566 1.00 98.06 160 SER A N 1
ATOM 1263 C CA . SER A 1 160 ? 6.294 5.221 13.280 1.00 98.06 160 SER A CA 1
ATOM 1264 C C . SER A 1 160 ? 5.044 4.748 12.536 1.00 98.06 160 SER A C 1
ATOM 1266 O O . SER A 1 160 ? 4.301 5.539 11.954 1.00 98.06 160 SER A O 1
ATOM 1268 N N . LEU A 1 161 ? 4.758 3.442 12.589 1.00 98.31 161 LEU A N 1
ATOM 1269 C CA . LEU A 1 161 ? 3.557 2.868 11.990 1.00 98.31 161 LEU A CA 1
ATOM 1270 C C . LEU A 1 161 ? 2.280 3.335 12.693 1.00 98.31 161 LEU A C 1
ATOM 1272 O O . LEU A 1 161 ? 1.294 3.638 12.017 1.00 98.31 161 LEU A O 1
ATOM 1276 N N . ARG A 1 162 ? 2.277 3.408 14.032 1.00 98.00 162 ARG A N 1
ATOM 1277 C CA . ARG A 1 162 ? 1.153 3.980 14.789 1.00 98.00 162 ARG A CA 1
ATOM 1278 C C . ARG A 1 162 ? 0.927 5.436 14.393 1.00 98.00 162 ARG A C 1
ATOM 1280 O O . ARG A 1 162 ? -0.202 5.767 14.048 1.00 98.00 162 ARG A O 1
ATOM 1287 N N . ASN A 1 163 ? 1.975 6.260 14.366 1.00 98.31 163 ASN A N 1
ATOM 1288 C CA . ASN A 1 163 ? 1.886 7.679 14.013 1.00 98.31 163 ASN A CA 1
ATOM 1289 C C . ASN A 1 163 ? 1.319 7.879 12.603 1.00 98.31 163 ASN A C 1
ATOM 1291 O O . ASN A 1 163 ? 0.371 8.644 12.419 1.00 98.31 163 ASN A O 1
ATOM 1295 N N . LEU A 1 164 ? 1.823 7.125 11.622 1.00 98.38 164 LEU A N 1
ATOM 1296 C CA . LEU A 1 164 ? 1.369 7.222 10.236 1.00 98.38 164 LEU A CA 1
ATOM 1297 C C . LEU A 1 164 ? -0.105 6.814 10.103 1.00 98.38 164 LEU A C 1
ATOM 1299 O O . LEU A 1 164 ? -0.897 7.527 9.482 1.00 98.38 164 LEU A O 1
ATOM 1303 N N . MET A 1 165 ? -0.499 5.690 10.712 1.00 98.38 165 MET A N 1
ATOM 1304 C CA . MET A 1 165 ? -1.894 5.226 10.714 1.00 98.38 165 MET A CA 1
ATOM 1305 C C . MET A 1 165 ? -2.831 6.176 11.457 1.00 98.38 165 MET A C 1
ATOM 1307 O O . MET A 1 165 ? -3.955 6.399 11.004 1.00 98.38 165 MET A O 1
ATOM 1311 N N . HIS A 1 166 ? -2.364 6.760 12.557 1.00 98.38 166 HIS A N 1
ATOM 1312 C CA . HIS A 1 166 ? -3.080 7.763 13.327 1.00 98.38 166 HIS A CA 1
ATOM 1313 C C . HIS A 1 166 ? -3.338 9.020 12.492 1.00 98.38 166 HIS A C 1
ATOM 1315 O O . HIS A 1 166 ? -4.493 9.391 12.264 1.00 98.38 166 HIS A O 1
ATOM 1321 N N . ALA A 1 167 ? -2.278 9.605 11.931 1.00 98.25 167 ALA A N 1
ATOM 1322 C CA . ALA A 1 167 ? -2.372 10.772 11.067 1.00 98.25 167 ALA A CA 1
ATOM 1323 C C . ALA A 1 167 ? -3.274 10.518 9.852 1.00 98.25 167 ALA A C 1
ATOM 1325 O O . ALA A 1 167 ? -4.082 11.376 9.495 1.00 98.25 167 ALA A O 1
ATOM 1326 N N . TYR A 1 168 ? -3.190 9.332 9.236 1.00 97.88 168 TYR A N 1
ATOM 1327 C CA . TYR A 1 168 ? -4.056 8.974 8.113 1.00 97.88 168 TYR A CA 1
ATOM 1328 C C . TYR A 1 168 ? -5.531 8.885 8.519 1.00 97.88 168 TYR A C 1
ATOM 1330 O O . TYR A 1 168 ? -6.386 9.428 7.819 1.00 97.88 168 TYR A O 1
ATOM 1338 N N . ALA A 1 169 ? -5.838 8.264 9.660 1.00 97.75 169 ALA A N 1
ATOM 1339 C CA . ALA A 1 169 ? -7.210 8.144 10.145 1.00 97.75 169 ALA A CA 1
ATOM 1340 C C . ALA A 1 169 ? -7.849 9.509 10.465 1.00 97.75 169 ALA A C 1
ATOM 1342 O O . ALA A 1 169 ? -9.060 9.677 10.308 1.00 97.75 169 ALA A O 1
ATOM 1343 N N . VAL A 1 170 ? -7.043 10.490 10.887 1.00 97.88 170 VAL A N 1
ATOM 1344 C CA . VAL A 1 170 ? -7.474 11.887 11.062 1.00 97.88 170 VAL A CA 1
ATOM 1345 C C . VAL A 1 170 ? -7.646 12.588 9.709 1.00 97.88 170 VAL A C 1
ATOM 1347 O O . VAL A 1 170 ? -8.618 13.325 9.518 1.00 97.88 170 VAL A O 1
ATOM 1350 N N . TYR A 1 171 ? -6.713 12.362 8.780 1.00 96.56 171 TYR A N 1
ATOM 1351 C CA . TYR A 1 171 ? -6.682 12.987 7.458 1.00 96.56 171 TYR A CA 1
ATOM 1352 C C . TYR A 1 171 ? -7.872 12.569 6.582 1.00 96.56 171 TYR A C 1
ATOM 1354 O O . TYR A 1 171 ? -8.566 13.422 6.026 1.00 96.56 171 TYR A O 1
ATOM 1362 N N . ASP A 1 172 ? -8.143 11.267 6.476 1.00 95.81 172 ASP A N 1
ATOM 1363 C CA . ASP A 1 172 ? -9.232 10.714 5.672 1.00 95.81 172 ASP A CA 1
ATOM 1364 C C . ASP A 1 172 ? -10.316 10.119 6.575 1.00 95.81 172 ASP A C 1
ATOM 1366 O O . ASP A 1 172 ? -10.361 8.917 6.803 1.00 95.81 172 ASP A O 1
ATOM 1370 N N . LYS A 1 173 ? -11.232 10.958 7.071 1.00 95.12 173 LYS A N 1
ATOM 1371 C CA . LYS A 1 173 ? -12.310 10.530 7.986 1.00 95.12 173 LYS A CA 1
ATOM 1372 C C . LYS A 1 173 ? -13.339 9.584 7.362 1.00 95.12 173 LYS A C 1
ATOM 1374 O O . LYS A 1 173 ? -14.080 8.934 8.092 1.00 95.12 173 LYS A O 1
ATOM 1379 N N . GLU A 1 174 ? -13.438 9.546 6.033 1.00 95.06 174 GLU A N 1
ATOM 1380 C CA . GLU A 1 174 ? -14.382 8.661 5.338 1.00 95.06 174 GLU A CA 1
ATOM 1381 C C . GLU A 1 174 ? -13.884 7.210 5.369 1.00 95.06 174 GLU A C 1
ATOM 1383 O O . GLU A 1 174 ? -14.686 6.288 5.510 1.00 95.06 174 GLU A O 1
ATOM 1388 N N . VAL A 1 175 ? -12.566 7.009 5.263 1.00 96.19 175 VAL A N 1
ATOM 1389 C CA . VAL A 1 175 ? -11.932 5.702 5.488 1.00 96.19 175 VAL A CA 1
ATOM 1390 C C . VAL A 1 175 ? -11.699 5.467 6.981 1.00 96.19 175 VAL A C 1
ATOM 1392 O O . VAL A 1 175 ? -12.013 4.398 7.499 1.00 96.19 175 VAL A O 1
ATOM 1395 N N . GLY A 1 176 ? -11.150 6.463 7.672 1.00 95.88 176 GLY A N 1
ATOM 1396 C CA . GLY A 1 176 ? -10.638 6.345 9.026 1.00 95.88 176 GLY A CA 1
ATOM 1397 C C . GLY A 1 176 ? -9.500 5.331 9.071 1.00 95.88 176 GLY A C 1
ATOM 1398 O O . GLY A 1 176 ? -8.500 5.460 8.365 1.00 95.88 176 GLY A O 1
ATOM 1399 N N . TYR A 1 177 ? -9.680 4.288 9.878 1.00 96.75 177 TYR A N 1
ATOM 1400 C CA . TYR A 1 177 ? -8.776 3.148 9.916 1.00 96.75 177 TYR A CA 1
ATOM 1401 C C . TYR A 1 177 ? -9.477 1.867 9.456 1.00 96.75 177 TYR A C 1
ATOM 1403 O O . TYR A 1 177 ? -10.471 1.432 10.039 1.00 96.75 177 TYR A O 1
ATOM 1411 N N . CYS A 1 178 ? -8.899 1.217 8.449 1.00 94.81 178 CYS A N 1
ATOM 1412 C CA . CYS A 1 178 ? -9.277 -0.116 8.008 1.00 94.81 178 CYS A CA 1
ATOM 1413 C C . CYS A 1 178 ? -8.148 -1.108 8.295 1.00 94.81 178 CYS A C 1
ATOM 1415 O O . CYS A 1 178 ? -6.981 -0.866 7.973 1.00 94.81 178 CYS A O 1
ATOM 1417 N N . GLN A 1 179 ? -8.511 -2.276 8.828 1.00 93.00 179 GLN A N 1
ATOM 1418 C CA . GLN A 1 179 ? -7.572 -3.375 9.009 1.00 93.00 179 GLN A CA 1
ATOM 1419 C C . GLN A 1 179 ? -6.933 -3.751 7.663 1.00 93.00 179 GLN A C 1
ATOM 1421 O O . GLN A 1 179 ? -7.624 -3.948 6.665 1.00 93.00 179 GLN A O 1
ATOM 1426 N N . GLY A 1 180 ? -5.606 -3.859 7.654 1.00 91.88 180 GLY A N 1
ATOM 1427 C CA . GLY A 1 180 ? -4.812 -4.127 6.453 1.00 91.88 180 GLY A CA 1
ATOM 1428 C C . GLY A 1 180 ? -3.997 -2.924 5.976 1.00 91.88 180 GLY A C 1
ATOM 1429 O O . GLY A 1 180 ? -2.892 -3.127 5.483 1.00 91.88 180 GLY A O 1
ATOM 1430 N N . LEU A 1 181 ? -4.456 -1.687 6.227 1.00 94.56 181 LEU A N 1
ATOM 1431 C CA . LEU A 1 181 ? -3.727 -0.463 5.843 1.00 94.56 181 LEU A CA 1
ATOM 1432 C C . LEU A 1 181 ? -2.310 -0.410 6.426 1.00 94.56 181 LEU A C 1
ATOM 1434 O O . LEU A 1 181 ? -1.374 -0.006 5.737 1.00 94.56 181 LEU A O 1
ATOM 1438 N N . GLY A 1 182 ? -2.150 -0.878 7.668 1.00 96.75 182 GLY A N 1
ATOM 1439 C CA . GLY A 1 182 ? -0.859 -0.902 8.354 1.00 96.75 182 GLY A CA 1
ATOM 1440 C C . GLY A 1 182 ? 0.216 -1.684 7.599 1.00 96.75 182 GLY A C 1
ATOM 1441 O O . GLY A 1 182 ? 1.379 -1.305 7.631 1.00 96.75 182 GLY A O 1
ATOM 1442 N N . PHE A 1 183 ? -0.154 -2.716 6.838 1.00 96.62 183 PHE A N 1
ATOM 1443 C CA . PHE A 1 183 ? 0.812 -3.467 6.040 1.00 96.62 183 PHE A CA 1
ATOM 1444 C C . PHE A 1 183 ? 1.345 -2.661 4.854 1.00 96.62 183 PHE A C 1
ATOM 1446 O O . PHE A 1 183 ? 2.543 -2.682 4.588 1.00 96.62 183 PHE A O 1
ATOM 1453 N N . VAL A 1 184 ? 0.478 -1.907 4.174 1.00 95.31 184 VAL A N 1
ATOM 1454 C CA . VAL A 1 184 ? 0.894 -1.037 3.065 1.00 95.31 184 VAL A CA 1
ATOM 1455 C C . VAL A 1 184 ? 1.781 0.098 3.584 1.00 95.31 184 VAL A C 1
ATOM 1457 O O . VAL A 1 184 ? 2.810 0.396 2.984 1.00 95.31 184 VAL A O 1
ATOM 1460 N N . ALA A 1 185 ? 1.439 0.687 4.732 1.00 97.31 185 ALA A N 1
ATOM 1461 C CA . ALA A 1 185 ? 2.274 1.700 5.373 1.00 97.31 185 ALA A CA 1
ATOM 1462 C C . ALA A 1 185 ? 3.607 1.149 5.893 1.00 97.31 185 ALA A C 1
ATOM 1464 O O . ALA A 1 185 ? 4.642 1.781 5.699 1.00 97.31 185 ALA A O 1
ATOM 1465 N N . GLY A 1 186 ? 3.608 -0.042 6.494 1.00 97.25 186 GLY A N 1
ATOM 1466 C CA . GLY A 1 186 ? 4.822 -0.698 6.972 1.00 97.25 186 GLY A CA 1
ATOM 1467 C C . GLY A 1 186 ? 5.832 -0.935 5.848 1.00 97.25 186 GLY A C 1
ATOM 1468 O O . GLY A 1 186 ? 7.015 -0.675 6.038 1.00 97.25 186 GLY A O 1
ATOM 1469 N N . LEU A 1 187 ? 5.374 -1.321 4.649 1.00 96.00 187 LEU A N 1
ATOM 1470 C CA . LEU A 1 187 ? 6.244 -1.453 3.469 1.00 96.00 187 LEU A CA 1
ATOM 1471 C C . LEU A 1 187 ? 6.921 -0.135 3.079 1.00 96.00 187 LEU A C 1
ATOM 1473 O O . LEU A 1 187 ? 8.073 -0.143 2.651 1.00 96.00 187 LEU A O 1
ATOM 1477 N N . LEU A 1 188 ? 6.216 0.991 3.210 1.00 96.50 188 LEU A N 1
ATOM 1478 C CA . LEU A 1 188 ? 6.786 2.310 2.937 1.00 96.50 188 LEU A CA 1
ATOM 1479 C C . LEU A 1 188 ? 7.820 2.676 4.007 1.00 96.50 188 LEU A C 1
ATOM 1481 O O . LEU A 1 188 ? 8.934 3.059 3.660 1.00 96.50 188 LEU A O 1
ATOM 1485 N N . LEU A 1 189 ? 7.492 2.479 5.286 1.00 97.56 189 LEU A N 1
ATOM 1486 C CA . LEU A 1 189 ? 8.385 2.768 6.417 1.00 97.56 189 LEU A CA 1
ATOM 1487 C C . LEU A 1 189 ? 9.691 1.961 6.385 1.00 97.56 189 LEU A C 1
ATOM 1489 O O . LEU A 1 189 ? 10.721 2.448 6.836 1.00 97.56 189 LEU A O 1
ATOM 1493 N N . MET A 1 190 ? 9.681 0.760 5.798 1.00 95.81 190 MET A N 1
ATOM 1494 C CA . MET A 1 190 ? 10.901 -0.034 5.607 1.00 95.81 190 MET A CA 1
ATOM 1495 C C . MET A 1 190 ? 11.919 0.624 4.668 1.00 95.81 190 MET A C 1
ATOM 1497 O O . MET A 1 190 ? 13.096 0.273 4.720 1.00 95.81 190 MET A O 1
ATOM 1501 N N . ILE A 1 191 ? 11.488 1.529 3.783 1.00 94.62 191 ILE A N 1
ATOM 1502 C CA . ILE A 1 191 ? 12.366 2.097 2.753 1.00 94.62 191 ILE A CA 1
ATOM 1503 C C . ILE A 1 191 ? 12.508 3.619 2.830 1.00 94.62 191 ILE A C 1
ATOM 1505 O O . ILE A 1 191 ? 13.461 4.155 2.271 1.00 94.62 191 ILE A O 1
ATOM 1509 N N . MET A 1 192 ? 11.587 4.334 3.479 1.00 94.31 192 MET A N 1
ATOM 1510 C CA . MET A 1 192 ? 11.614 5.797 3.536 1.00 94.31 192 MET A CA 1
ATOM 1511 C C . MET A 1 192 ? 11.214 6.339 4.915 1.00 94.31 192 MET A C 1
ATOM 1513 O O . MET A 1 192 ? 10.511 5.651 5.656 1.00 94.31 192 MET A O 1
ATOM 1517 N N . PRO A 1 193 ? 11.632 7.573 5.260 1.00 94.88 193 PRO A N 1
ATOM 1518 C CA . PRO A 1 193 ? 11.271 8.204 6.527 1.00 94.88 193 PRO A CA 1
ATOM 1519 C C . PRO A 1 193 ? 9.758 8.366 6.701 1.00 94.88 193 PRO A C 1
ATOM 1521 O O . PRO A 1 193 ? 9.027 8.512 5.722 1.00 94.88 193 PRO A O 1
ATOM 1524 N N . GLU A 1 194 ? 9.307 8.420 7.954 1.00 96.06 194 GLU A N 1
ATOM 1525 C CA . GLU A 1 194 ? 7.891 8.453 8.346 1.00 96.06 194 GLU A CA 1
ATOM 1526 C C . GLU A 1 194 ? 7.057 9.515 7.609 1.00 96.06 194 GLU A C 1
ATOM 1528 O O . GLU A 1 194 ? 6.032 9.193 7.007 1.00 96.06 194 GLU A O 1
ATOM 1533 N N . GLU A 1 195 ? 7.518 10.769 7.581 1.00 93.56 195 GLU A N 1
ATOM 1534 C CA . GLU A 1 195 ? 6.800 11.865 6.913 1.00 93.56 195 GLU A CA 1
ATOM 1535 C C . GLU A 1 195 ? 6.683 11.652 5.396 1.00 93.56 195 GLU A C 1
ATOM 1537 O O . GLU A 1 195 ? 5.666 11.985 4.779 1.00 93.56 195 GLU A O 1
ATOM 1542 N N . GLU A 1 196 ? 7.720 11.083 4.776 1.00 93.44 196 GLU A N 1
ATOM 1543 C CA . GLU A 1 196 ? 7.709 10.776 3.347 1.00 93.44 196 GLU A CA 1
ATOM 1544 C C . GLU A 1 196 ? 6.783 9.597 3.053 1.00 93.44 196 GLU A C 1
ATOM 1546 O O . GLU A 1 196 ? 5.988 9.664 2.111 1.00 93.44 196 GLU A O 1
ATOM 1551 N N . ALA A 1 197 ? 6.834 8.561 3.896 1.00 96.19 197 ALA A N 1
ATOM 1552 C CA . ALA A 1 197 ? 5.956 7.403 3.825 1.00 96.19 197 ALA A CA 1
ATOM 1553 C C . ALA A 1 197 ? 4.493 7.834 3.922 1.00 96.19 197 ALA A C 1
ATOM 1555 O O . ALA A 1 197 ? 3.685 7.401 3.104 1.00 96.19 197 ALA A O 1
ATOM 1556 N N . PHE A 1 198 ? 4.156 8.745 4.838 1.00 96.31 198 PHE A N 1
ATOM 1557 C CA . PHE A 1 198 ? 2.814 9.311 4.958 1.00 96.31 198 PHE A CA 1
ATOM 1558 C C . PHE A 1 198 ? 2.348 9.991 3.662 1.00 96.31 198 PHE A C 1
ATOM 1560 O O . PHE A 1 198 ? 1.244 9.734 3.173 1.00 96.31 198 PHE A O 1
ATOM 1567 N N . CYS A 1 199 ? 3.200 10.827 3.063 1.00 94.38 199 CYS A N 1
ATOM 1568 C CA . CYS A 1 199 ? 2.852 11.534 1.834 1.00 94.38 199 CYS A CA 1
ATOM 1569 C C . CYS A 1 199 ? 2.635 10.571 0.659 1.00 94.38 199 CYS A C 1
ATOM 1571 O O . CYS A 1 199 ? 1.647 10.691 -0.068 1.00 94.38 199 CYS A O 1
ATOM 1573 N N . VAL A 1 200 ? 3.540 9.603 0.486 1.00 93.56 200 VAL A N 1
ATOM 1574 C CA . VAL A 1 200 ? 3.441 8.588 -0.572 1.00 93.56 200 VAL A CA 1
ATOM 1575 C C . VAL A 1 200 ? 2.212 7.708 -0.360 1.00 93.56 200 VAL A C 1
ATOM 1577 O O . VAL A 1 200 ? 1.475 7.447 -1.310 1.00 93.56 200 VAL A O 1
ATOM 1580 N N . PHE A 1 201 ? 1.938 7.310 0.884 1.00 95.12 201 PHE A N 1
ATOM 1581 C CA . PHE A 1 201 ? 0.775 6.512 1.261 1.00 95.12 201 PHE A CA 1
ATOM 1582 C C . PHE A 1 201 ? -0.543 7.172 0.849 1.00 95.12 201 PHE A C 1
ATOM 1584 O O . PHE A 1 201 ? -1.384 6.533 0.213 1.00 95.12 201 PHE A O 1
ATOM 1591 N N . ILE A 1 202 ? -0.707 8.466 1.142 1.00 93.56 202 ILE A N 1
ATOM 1592 C CA . ILE A 1 202 ? -1.896 9.223 0.733 1.00 93.56 202 ILE A CA 1
ATOM 1593 C C . ILE A 1 202 ? -2.054 9.212 -0.785 1.00 93.56 202 ILE A C 1
ATOM 1595 O O . ILE A 1 202 ? -3.151 8.940 -1.276 1.00 93.56 202 ILE A O 1
ATOM 1599 N N . GLN A 1 203 ? -0.978 9.467 -1.531 1.00 90.69 203 GLN A N 1
ATOM 1600 C CA . GLN A 1 203 ? -1.073 9.522 -2.989 1.00 90.69 203 GLN A CA 1
ATOM 1601 C C . GLN A 1 203 ? -1.395 8.172 -3.612 1.00 90.69 203 GLN A C 1
ATOM 1603 O O . GLN A 1 203 ? -2.215 8.114 -4.526 1.00 90.69 203 GLN A O 1
ATOM 1608 N N . ILE A 1 204 ? -0.839 7.081 -3.078 1.00 90.62 204 ILE A N 1
ATOM 1609 C CA . ILE A 1 204 ? -1.226 5.728 -3.489 1.00 90.62 204 ILE A CA 1
ATOM 1610 C C . ILE A 1 204 ? -2.738 5.566 -3.344 1.00 90.62 204 ILE A C 1
ATOM 1612 O O . ILE A 1 204 ? -3.422 5.198 -4.295 1.00 90.62 204 ILE A O 1
ATOM 1616 N N . LEU A 1 205 ? -3.288 5.892 -2.176 1.00 90.69 205 LEU A N 1
ATOM 1617 C CA . LEU A 1 205 ? -4.711 5.700 -1.913 1.00 90.69 205 LEU A CA 1
ATOM 1618 C C . LEU A 1 205 ? -5.618 6.631 -2.738 1.00 90.69 205 LEU A C 1
ATOM 1620 O O . LEU A 1 205 ? -6.738 6.232 -3.081 1.00 90.69 205 LEU A O 1
ATOM 1624 N N . GLN A 1 206 ? -5.147 7.832 -3.088 1.00 86.00 206 GLN A N 1
ATOM 1625 C CA . GLN A 1 206 ? -5.904 8.839 -3.837 1.00 86.00 206 GLN A CA 1
ATOM 1626 C C . GLN A 1 206 ? -5.840 8.657 -5.361 1.00 86.00 206 GLN A C 1
ATOM 1628 O O . GLN A 1 206 ? -6.898 8.568 -5.988 1.00 86.00 206 GLN A O 1
ATOM 1633 N N . GLU A 1 207 ? -4.647 8.577 -5.967 1.00 74.12 207 GLU A N 1
ATOM 1634 C CA . GLU A 1 207 ? -4.476 8.639 -7.433 1.00 74.12 207 GLU A CA 1
ATOM 1635 C C . GLU A 1 207 ? -5.203 7.506 -8.172 1.00 74.12 207 GLU A C 1
ATOM 1637 O O . GLU A 1 207 ? -5.741 7.714 -9.258 1.00 74.12 207 GLU A O 1
ATOM 1642 N N . ASN A 1 208 ? -5.287 6.320 -7.568 1.00 66.06 208 ASN A N 1
ATOM 1643 C CA . ASN A 1 208 ? -5.883 5.135 -8.193 1.00 66.06 208 ASN A CA 1
ATOM 1644 C C . ASN A 1 208 ? -7.236 4.745 -7.577 1.00 66.06 208 ASN A C 1
ATOM 1646 O O . ASN A 1 208 ? -7.703 3.622 -7.773 1.00 66.06 208 ASN A O 1
ATOM 1650 N N . ARG A 1 209 ? -7.850 5.641 -6.786 1.00 79.62 209 ARG A N 1
ATOM 1651 C CA . ARG A 1 209 ? -9.082 5.374 -6.016 1.00 79.62 209 ARG A CA 1
ATOM 1652 C C . ARG A 1 209 ? -9.003 4.133 -5.120 1.00 79.62 209 ARG A C 1
ATOM 1654 O O . ARG A 1 209 ? -10.027 3.583 -4.723 1.00 79.62 209 ARG A O 1
ATOM 1661 N N . ILE A 1 210 ? -7.794 3.713 -4.754 1.00 86.69 210 ILE A N 1
ATOM 1662 C CA . ILE A 1 210 ? -7.558 2.525 -3.929 1.00 86.69 210 ILE A CA 1
ATOM 1663 C C . ILE A 1 210 ? -8.196 2.700 -2.548 1.00 86.69 210 ILE A C 1
ATOM 1665 O O . ILE A 1 210 ? -8.662 1.723 -1.968 1.00 86.69 210 ILE A O 1
ATOM 1669 N N . ARG A 1 211 ? -8.327 3.940 -2.053 1.00 92.00 211 ARG A N 1
ATOM 1670 C CA . ARG A 1 211 ? -9.081 4.241 -0.826 1.00 92.00 211 ARG A CA 1
ATOM 1671 C C . ARG A 1 211 ? -10.496 3.652 -0.813 1.00 92.00 211 ARG A C 1
ATOM 1673 O O . ARG A 1 211 ? -10.960 3.251 0.247 1.00 92.00 211 ARG A O 1
ATOM 1680 N N . ASP A 1 212 ? -11.162 3.521 -1.968 1.00 91.69 212 ASP A N 1
ATOM 1681 C CA . ASP A 1 212 ? -12.510 2.934 -2.071 1.00 91.69 212 ASP A CA 1
ATOM 1682 C C . ASP A 1 212 ? -12.538 1.436 -1.677 1.00 91.69 212 ASP A C 1
ATOM 1684 O O . ASP A 1 212 ? -13.611 0.886 -1.410 1.00 91.69 212 ASP A O 1
ATOM 1688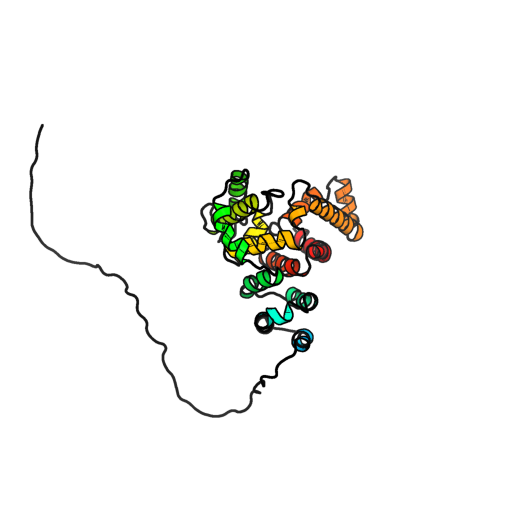 N N . MET A 1 213 ? -11.371 0.781 -1.606 1.00 90.62 213 MET A N 1
ATOM 1689 C CA . MET A 1 213 ? -11.194 -0.583 -1.094 1.00 90.62 213 MET A CA 1
ATOM 1690 C C . MET A 1 213 ? -11.246 -0.652 0.432 1.00 90.62 213 MET A C 1
ATOM 1692 O O . MET A 1 213 ? -11.589 -1.697 0.966 1.00 90.62 213 MET A O 1
ATOM 1696 N N . TYR A 1 214 ? -10.920 0.449 1.111 1.00 94.25 214 TYR A N 1
ATOM 1697 C CA . TYR A 1 214 ? -10.799 0.537 2.568 1.00 94.25 214 TYR A CA 1
ATOM 1698 C C . TYR A 1 214 ? -11.951 1.307 3.223 1.00 94.25 214 TYR A C 1
ATOM 1700 O O . TYR A 1 214 ? -12.085 1.298 4.445 1.00 94.25 214 TYR A O 1
ATOM 1708 N N . LYS A 1 215 ? -12.799 1.972 2.430 1.00 94.31 215 LYS A N 1
ATOM 1709 C CA . LYS A 1 215 ? -14.026 2.605 2.926 1.00 94.31 215 LYS A CA 1
ATOM 1710 C C . LYS A 1 215 ? -14.966 1.571 3.555 1.00 94.31 215 LYS A C 1
ATOM 1712 O O . LYS A 1 215 ? -14.982 0.426 3.103 1.00 94.31 215 LYS A O 1
ATOM 1717 N N . PRO A 1 216 ? -15.858 1.976 4.480 1.00 93.19 216 PRO A N 1
ATOM 1718 C CA . PRO A 1 216 ? -16.818 1.067 5.114 1.00 93.19 216 PRO A CA 1
ATOM 1719 C C . PRO A 1 216 ? -17.681 0.254 4.139 1.00 93.19 216 PRO A C 1
ATOM 1721 O O . PRO A 1 216 ? -18.069 -0.867 4.450 1.00 93.19 216 PRO A O 1
ATOM 1724 N N . SER A 1 217 ? -17.970 0.791 2.947 1.00 91.69 217 SER A N 1
ATOM 1725 C CA . SER A 1 217 ? -18.735 0.075 1.918 1.00 91.69 217 SER A CA 1
ATOM 1726 C C . SER A 1 217 ? -17.968 -1.076 1.262 1.00 91.69 217 SER A C 1
ATOM 1728 O O . SER A 1 217 ? -18.599 -1.923 0.634 1.00 91.69 217 SER A O 1
ATOM 1730 N N . MET A 1 218 ? -16.630 -1.094 1.353 1.00 91.50 218 MET A N 1
ATOM 1731 C CA . MET A 1 218 ? -15.747 -2.094 0.733 1.00 91.50 218 MET A CA 1
ATOM 1732 C C . MET A 1 218 ? -16.067 -2.318 -0.756 1.00 91.50 218 MET A C 1
ATOM 1734 O O . MET A 1 218 ? -15.973 -3.430 -1.283 1.00 91.50 218 MET A O 1
ATOM 1738 N N . SER A 1 219 ? -16.505 -1.255 -1.439 1.00 90.19 219 SER A N 1
ATOM 1739 C CA . SER A 1 219 ? -17.078 -1.350 -2.787 1.00 90.19 219 SER A CA 1
ATOM 1740 C C . SER A 1 219 ? -16.059 -1.851 -3.809 1.00 90.19 219 SER A C 1
ATOM 1742 O O . SER A 1 219 ? -16.330 -2.807 -4.536 1.00 90.19 219 SER A O 1
ATOM 1744 N N . LEU A 1 220 ? -14.853 -1.276 -3.806 1.00 91.31 220 LEU A N 1
ATOM 1745 C CA . LEU A 1 220 ? -13.781 -1.698 -4.702 1.00 91.31 220 LEU A CA 1
ATOM 1746 C C . LEU A 1 220 ? -13.271 -3.099 -4.348 1.00 91.31 220 LEU A C 1
ATOM 1748 O O . LEU A 1 220 ? -13.038 -3.896 -5.248 1.00 91.31 220 LEU A O 1
ATOM 1752 N N . LEU A 1 221 ? -13.190 -3.444 -3.057 1.00 92.69 221 LEU A N 1
ATOM 1753 C CA . LEU A 1 221 ? -12.818 -4.794 -2.619 1.00 92.69 221 LEU A CA 1
ATOM 1754 C C . LEU A 1 221 ? -13.803 -5.849 -3.139 1.00 92.69 221 LEU A C 1
ATOM 1756 O O . LEU A 1 221 ? -13.400 -6.915 -3.598 1.00 92.69 221 LEU A O 1
ATOM 1760 N N . SER A 1 222 ? -15.100 -5.545 -3.091 1.00 92.81 222 SER A N 1
ATOM 1761 C CA . SER A 1 222 ? -16.154 -6.437 -3.579 1.00 92.81 222 SER A CA 1
ATOM 1762 C C . SER A 1 222 ? -16.065 -6.641 -5.093 1.00 92.81 222 SER A C 1
ATOM 1764 O O . SER A 1 222 ? -16.186 -7.772 -5.562 1.00 92.81 222 SER A O 1
ATOM 1766 N N . ILE A 1 223 ? -15.784 -5.573 -5.850 1.00 91.38 223 ILE A N 1
ATOM 1767 C CA . ILE A 1 223 ? -15.517 -5.654 -7.295 1.00 91.38 223 ILE A CA 1
ATOM 1768 C C . ILE A 1 223 ? -14.288 -6.527 -7.552 1.00 91.38 223 ILE A C 1
ATOM 1770 O O . ILE A 1 223 ? -14.355 -7.438 -8.375 1.00 91.38 223 ILE A O 1
ATOM 1774 N N . CYS A 1 224 ? -13.201 -6.304 -6.812 1.00 91.06 224 CYS A N 1
ATOM 1775 C CA . CYS A 1 224 ? -11.976 -7.076 -6.955 1.00 91.06 224 CYS A CA 1
ATOM 1776 C C . CYS A 1 224 ? -12.195 -8.568 -6.676 1.00 91.06 224 CYS A C 1
ATOM 1778 O O . CYS A 1 224 ? -11.794 -9.417 -7.467 1.00 91.06 224 CYS A O 1
ATOM 1780 N N . ASN A 1 225 ? -12.895 -8.900 -5.591 1.00 91.56 225 ASN A N 1
ATOM 1781 C CA . ASN A 1 225 ? -13.253 -10.279 -5.269 1.00 91.56 225 ASN A CA 1
ATOM 1782 C C . ASN A 1 225 ? -14.108 -10.918 -6.374 1.00 91.56 225 ASN A C 1
ATOM 1784 O O . ASN A 1 225 ? -13.877 -12.069 -6.727 1.00 91.56 225 ASN A O 1
ATOM 1788 N N . HIS A 1 226 ? -15.062 -10.184 -6.954 1.00 92.19 226 HIS A N 1
ATOM 1789 C CA . HIS A 1 226 ? -15.882 -10.697 -8.052 1.00 92.19 226 HIS A CA 1
ATOM 1790 C C . HIS A 1 226 ? -15.075 -10.931 -9.338 1.00 92.19 226 HIS A C 1
ATOM 1792 O O . HIS A 1 226 ? -15.223 -11.966 -9.983 1.00 92.19 226 HIS A O 1
ATOM 1798 N N . GLN A 1 227 ? -14.202 -9.990 -9.705 1.00 91.00 227 GLN A N 1
ATOM 1799 C CA . GLN A 1 227 ? -13.318 -10.128 -10.865 1.00 91.00 227 GLN A CA 1
ATOM 1800 C C . GLN A 1 227 ? -12.382 -11.325 -10.713 1.00 91.00 227 GLN A C 1
ATOM 1802 O O . GLN A 1 227 ? -12.166 -12.071 -11.666 1.00 91.00 227 GLN A O 1
ATOM 1807 N N . LEU A 1 228 ? -11.862 -11.535 -9.505 1.00 89.44 228 LEU A N 1
ATOM 1808 C CA . LEU A 1 228 ? -11.032 -12.686 -9.206 1.00 89.44 228 LEU A CA 1
ATOM 1809 C C . LEU A 1 228 ? -11.821 -13.999 -9.285 1.00 89.44 228 LEU A C 1
ATOM 1811 O O . LEU A 1 228 ? -11.344 -14.954 -9.889 1.00 89.44 228 LEU A O 1
ATOM 1815 N N . ASP A 1 229 ? -13.038 -14.035 -8.744 1.00 91.00 229 ASP A N 1
ATOM 1816 C CA . ASP A 1 229 ? -13.931 -15.195 -8.830 1.00 91.00 229 ASP A CA 1
ATOM 1817 C C . ASP A 1 229 ? -14.164 -15.615 -10.294 1.00 91.00 229 ASP A C 1
ATOM 1819 O O . ASP A 1 229 ? -14.022 -16.787 -10.646 1.00 91.00 229 ASP A O 1
ATOM 1823 N N . LYS A 1 230 ? -14.405 -14.636 -11.180 1.00 91.62 230 LYS A N 1
ATOM 1824 C CA . LYS A 1 230 ? -14.525 -14.858 -12.629 1.00 91.62 230 LYS A CA 1
ATOM 1825 C C . LYS A 1 230 ? -13.231 -15.313 -13.286 1.00 91.62 230 LYS A C 1
ATOM 1827 O O . LYS A 1 230 ? -13.250 -16.240 -14.091 1.00 91.62 230 LYS A O 1
ATOM 1832 N N . LEU A 1 231 ? -12.099 -14.732 -12.907 1.00 89.88 231 LEU A N 1
ATOM 1833 C CA . LEU A 1 231 ? -10.804 -15.156 -13.429 1.00 89.88 231 LEU A CA 1
ATOM 1834 C C . LEU A 1 231 ? -10.485 -16.613 -13.050 1.00 89.88 231 LEU A C 1
ATOM 1836 O O . LEU A 1 231 ? -9.921 -17.352 -13.858 1.00 89.88 231 LEU A O 1
ATOM 1840 N N . ILE A 1 232 ? -10.841 -17.046 -11.837 1.00 89.19 232 ILE A N 1
ATOM 1841 C CA . ILE A 1 232 ? -10.667 -18.437 -11.396 1.00 89.19 232 ILE A CA 1
ATOM 1842 C C . ILE A 1 232 ? -11.627 -19.356 -12.162 1.00 89.19 232 ILE A C 1
ATOM 1844 O O . ILE A 1 232 ? -11.193 -20.415 -12.607 1.00 89.19 232 ILE A O 1
ATOM 1848 N N . GLU A 1 233 ? -12.881 -18.948 -12.378 1.00 93.19 233 GLU A N 1
ATOM 1849 C CA . GLU A 1 233 ? -13.845 -19.686 -13.212 1.00 93.19 233 GLU A CA 1
ATOM 1850 C C . GLU A 1 233 ? -13.306 -19.922 -14.633 1.00 93.19 233 GLU A C 1
ATOM 1852 O O . GLU A 1 233 ? -13.345 -21.047 -15.129 1.00 93.19 233 GLU A O 1
ATOM 1857 N N . GLU A 1 234 ? -12.737 -18.891 -15.263 1.00 91.62 234 GLU A N 1
ATOM 1858 C CA . GLU A 1 234 ? -12.208 -18.965 -16.630 1.00 91.62 234 GLU A CA 1
ATOM 1859 C C . GLU A 1 234 ? -10.893 -19.752 -16.735 1.00 91.62 234 GLU A C 1
ATOM 1861 O O . GLU A 1 234 ? -10.667 -20.464 -17.714 1.00 91.62 234 GLU A O 1
ATOM 1866 N N . THR A 1 235 ? -9.997 -19.620 -15.751 1.00 87.94 235 THR A N 1
ATOM 1867 C CA . THR A 1 235 ? -8.640 -20.192 -15.836 1.00 87.94 235 THR A CA 1
ATOM 1868 C C . THR A 1 235 ? -8.488 -21.544 -15.143 1.00 87.94 235 THR A C 1
ATOM 1870 O O . THR A 1 235 ? -7.654 -22.342 -15.567 1.00 87.94 235 THR A O 1
ATOM 1873 N N . HIS A 1 236 ? -9.269 -21.807 -14.093 1.00 90.31 236 HIS A N 1
ATOM 1874 C CA . HIS A 1 236 ? -9.217 -23.016 -13.264 1.00 90.31 236 HIS A CA 1
ATOM 1875 C C . HIS A 1 236 ? -10.640 -23.467 -12.865 1.00 90.31 236 HIS A C 1
ATOM 1877 O O . HIS A 1 236 ? -10.962 -23.537 -11.673 1.00 90.31 236 HIS A O 1
ATOM 1883 N N . PRO A 1 237 ? -11.502 -23.824 -13.838 1.00 93.88 237 PRO A N 1
ATOM 1884 C CA . PRO A 1 237 ? -12.918 -24.112 -13.594 1.00 93.88 237 PRO A CA 1
ATOM 1885 C C . PRO A 1 237 ? -13.141 -25.232 -12.569 1.00 93.88 237 PRO A C 1
ATOM 1887 O O . PRO A 1 237 ? -14.066 -25.165 -11.763 1.00 93.88 237 PRO A O 1
ATOM 1890 N N . HIS A 1 238 ? -12.268 -26.245 -12.537 1.00 93.75 238 HIS A N 1
ATOM 1891 C CA . HIS A 1 238 ? -12.351 -27.329 -11.553 1.00 93.75 238 HIS A CA 1
ATOM 1892 C C . HIS A 1 238 ? -12.208 -26.826 -10.108 1.00 93.75 238 HIS A C 1
ATOM 1894 O O . HIS A 1 238 ? -12.964 -27.253 -9.236 1.00 93.75 238 HIS A O 1
ATOM 1900 N N . VAL A 1 239 ? -11.278 -25.895 -9.863 1.00 91.31 239 VAL A N 1
ATOM 1901 C CA . VAL A 1 239 ? -11.071 -25.278 -8.542 1.00 91.31 239 VAL A CA 1
ATOM 1902 C C . VAL A 1 239 ? -12.262 -24.394 -8.193 1.00 91.31 239 VAL A C 1
ATOM 1904 O O . VAL A 1 239 ? -12.803 -24.508 -7.096 1.00 91.31 239 VAL A O 1
ATOM 1907 N N . TYR A 1 240 ? -12.714 -23.573 -9.145 1.00 92.81 240 TYR A N 1
ATOM 1908 C CA . TYR A 1 240 ? -13.878 -22.707 -8.975 1.00 92.81 240 TYR A CA 1
ATOM 1909 C C . TYR A 1 240 ? -15.117 -23.487 -8.521 1.00 92.81 240 TYR A C 1
ATOM 1911 O O . TYR A 1 240 ? -15.696 -23.191 -7.474 1.00 92.81 240 TYR A O 1
ATOM 1919 N N . TYR A 1 241 ? -15.510 -24.519 -9.276 1.00 94.81 241 TYR A N 1
ATOM 1920 C CA . TYR A 1 241 ? -16.699 -25.300 -8.944 1.00 94.81 241 TYR A CA 1
ATOM 1921 C C . TYR A 1 241 ? -16.530 -26.059 -7.632 1.00 94.81 241 TYR A C 1
ATOM 1923 O O . TYR A 1 241 ? -17.479 -26.112 -6.855 1.00 94.81 241 TYR A O 1
ATOM 1931 N N . HIS A 1 242 ? -15.340 -26.591 -7.338 1.00 94.81 242 HIS A N 1
ATOM 1932 C CA . HIS A 1 242 ? -15.086 -27.238 -6.054 1.00 94.81 242 HIS A CA 1
ATOM 1933 C C . HIS A 1 242 ? -15.294 -26.272 -4.878 1.00 94.81 242 HIS A C 1
ATOM 1935 O O . HIS A 1 242 ? -16.097 -26.566 -3.994 1.00 94.81 242 HIS A O 1
ATOM 1941 N N . LEU A 1 243 ? -14.649 -25.099 -4.896 1.00 92.81 243 LEU A N 1
ATOM 1942 C CA . LEU A 1 243 ? -14.797 -24.082 -3.847 1.00 92.81 243 LEU A CA 1
ATOM 1943 C C . LEU A 1 243 ? -16.254 -23.635 -3.700 1.00 92.81 243 LEU A C 1
ATOM 1945 O O . LEU A 1 243 ? -16.782 -23.589 -2.588 1.00 92.81 243 LEU A O 1
ATOM 1949 N N . LYS A 1 244 ? -16.939 -23.401 -4.824 1.00 93.38 244 LYS A N 1
ATOM 1950 C CA . LYS A 1 244 ? -18.353 -23.019 -4.847 1.00 93.38 244 LYS A CA 1
ATOM 1951 C C . LYS A 1 244 ? -19.260 -24.097 -4.251 1.00 93.38 244 LYS A C 1
ATOM 1953 O O . LYS A 1 244 ? -20.151 -23.767 -3.472 1.00 93.38 244 LYS A O 1
ATOM 1958 N N . HIS A 1 245 ? -19.026 -25.372 -4.567 1.00 95.62 245 HIS A N 1
ATOM 1959 C CA . HIS A 1 245 ? -19.765 -26.498 -3.985 1.00 95.62 245 HIS A CA 1
ATOM 1960 C C . HIS A 1 245 ? -19.539 -26.633 -2.476 1.00 95.62 245 HIS A C 1
ATOM 1962 O O . HIS A 1 245 ? -20.463 -27.010 -1.760 1.00 95.62 245 HIS A O 1
ATOM 1968 N N . GLN A 1 246 ? -18.340 -26.303 -1.996 1.00 9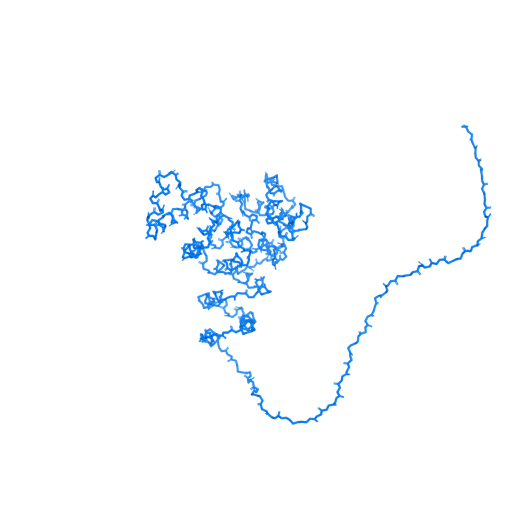4.75 246 GLN A N 1
ATOM 1969 C CA . GLN A 1 246 ? -18.007 -26.286 -0.570 1.00 94.75 246 GLN A CA 1
ATOM 1970 C C . GLN A 1 246 ? -18.465 -24.999 0.147 1.00 94.75 246 GLN A C 1
ATOM 1972 O O . GLN A 1 246 ? -18.261 -24.864 1.350 1.00 94.75 246 GLN A O 1
ATOM 1977 N N . GLY A 1 247 ? -19.082 -24.045 -0.561 1.00 92.81 247 GLY A N 1
ATOM 1978 C CA . GLY A 1 247 ? -19.555 -22.783 0.016 1.00 92.81 247 GLY A CA 1
ATOM 1979 C C . GLY A 1 247 ? -18.454 -21.751 0.289 1.00 92.81 247 GLY A C 1
ATOM 1980 O O . GLY A 1 247 ? -18.697 -20.786 1.012 1.00 92.81 247 GLY A O 1
ATOM 1981 N N . PHE A 1 248 ? -17.260 -21.916 -0.287 1.00 92.00 248 PHE A N 1
ATOM 1982 C CA . PHE A 1 248 ? -16.162 -20.958 -0.152 1.00 92.00 248 PHE A CA 1
ATOM 1983 C C . PHE A 1 248 ? -16.262 -19.865 -1.217 1.00 92.00 248 PHE A C 1
ATOM 1985 O O . PHE A 1 248 ? -15.940 -20.089 -2.384 1.00 92.00 248 PHE A O 1
ATOM 1992 N N . SER A 1 249 ? -16.686 -18.664 -0.817 1.00 89.12 249 SER A N 1
ATOM 1993 C CA . SER A 1 249 ? -16.642 -17.487 -1.687 1.00 89.12 249 SER A CA 1
ATOM 1994 C C . SER A 1 249 ? -15.243 -16.872 -1.732 1.00 89.12 249 SER A C 1
ATOM 1996 O O . SER A 1 249 ? -14.504 -16.893 -0.745 1.00 89.12 249 SER A O 1
ATOM 1998 N N . CYS A 1 250 ? -14.907 -16.231 -2.857 1.00 89.19 250 CYS A N 1
ATOM 1999 C CA . CYS A 1 250 ? -13.622 -15.553 -3.046 1.00 89.19 250 CYS A CA 1
ATOM 2000 C C . CYS A 1 250 ? -13.281 -14.555 -1.923 1.00 89.19 250 CYS A C 1
ATOM 2002 O O . CYS A 1 250 ? -12.135 -14.447 -1.488 1.00 89.19 250 CYS A O 1
ATOM 2004 N N . SER A 1 251 ? -14.293 -13.867 -1.389 1.00 90.44 251 SER A N 1
ATOM 2005 C CA . SER A 1 251 ? -14.135 -12.900 -0.301 1.00 90.44 251 SER A CA 1
ATOM 2006 C C . SER A 1 251 ? -13.583 -13.497 0.999 1.00 90.44 251 SER A C 1
ATOM 2008 O O . SER A 1 251 ? -13.002 -12.749 1.785 1.00 90.44 251 SER A O 1
ATOM 2010 N N . LEU A 1 252 ? -13.752 -14.802 1.242 1.00 89.88 252 LEU A N 1
ATOM 2011 C CA . LEU A 1 252 ? -13.301 -15.455 2.476 1.00 89.88 252 LEU A CA 1
ATOM 2012 C C . LEU A 1 252 ? -11.781 -15.607 2.542 1.00 89.88 252 LEU A C 1
ATOM 2014 O O . LEU A 1 252 ? -11.222 -15.548 3.633 1.00 89.88 252 LEU A O 1
ATOM 2018 N N . TYR A 1 253 ? -11.117 -15.786 1.399 1.00 87.56 253 TYR A N 1
ATOM 2019 C CA . TYR A 1 253 ? -9.672 -16.01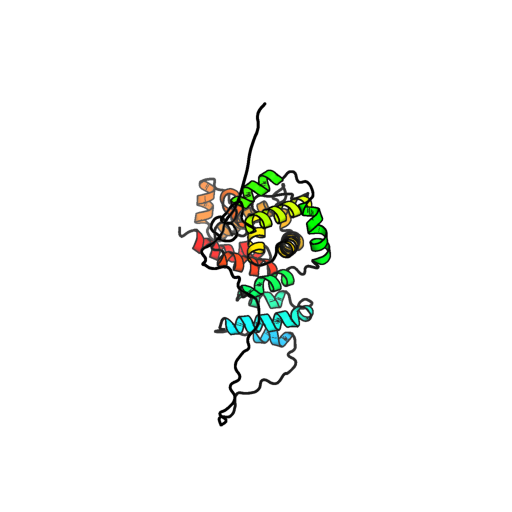3 1.353 1.00 87.56 253 TYR A CA 1
ATOM 2020 C C . TYR A 1 253 ? -8.899 -14.865 0.698 1.00 87.56 253 TYR A C 1
ATOM 2022 O O . TYR A 1 253 ? -7.796 -14.565 1.141 1.00 87.56 253 TYR A O 1
ATOM 2030 N N . ALA A 1 254 ? -9.456 -14.193 -0.316 1.00 89.19 254 ALA A N 1
ATOM 2031 C CA . ALA A 1 254 ? -8.702 -13.228 -1.119 1.00 89.19 254 ALA A CA 1
ATOM 2032 C C . ALA A 1 254 ? -8.748 -11.792 -0.583 1.00 89.19 254 ALA A C 1
ATOM 2034 O O . ALA A 1 254 ? -7.895 -10.979 -0.939 1.00 89.19 254 ALA A O 1
ATOM 2035 N N . SER A 1 255 ? -9.709 -11.454 0.285 1.00 91.75 255 SER A N 1
ATOM 2036 C CA . SER A 1 255 ? -9.882 -10.071 0.754 1.00 91.75 255 SER A CA 1
ATOM 2037 C C . SER A 1 255 ? -8.615 -9.517 1.413 1.00 91.75 255 SER A C 1
ATOM 2039 O O . SER A 1 255 ? -8.230 -8.375 1.169 1.00 91.75 255 SER A O 1
ATOM 2041 N N . THR A 1 256 ? -7.920 -10.338 2.203 1.00 91.31 256 THR A N 1
ATOM 2042 C CA . THR A 1 256 ? -6.661 -9.949 2.853 1.00 91.31 256 THR A CA 1
ATOM 2043 C C . THR A 1 256 ? -5.537 -9.722 1.848 1.00 91.31 256 THR A C 1
ATOM 2045 O O . THR A 1 256 ? -4.671 -8.886 2.093 1.00 91.31 256 THR A O 1
ATOM 2048 N N . TRP A 1 257 ? -5.552 -10.401 0.702 1.00 90.62 257 TRP A N 1
ATOM 2049 C CA . TRP A 1 257 ? -4.516 -10.277 -0.320 1.00 90.62 257 TRP A CA 1
ATOM 2050 C C . TRP A 1 257 ? -4.567 -8.896 -0.964 1.00 90.62 257 TRP A C 1
ATOM 2052 O O . TRP A 1 257 ? -3.539 -8.236 -1.088 1.00 90.62 257 TRP A O 1
ATOM 2062 N N . PHE A 1 258 ? -5.774 -8.416 -1.270 1.00 89.69 258 PHE A N 1
ATOM 2063 C CA . PHE A 1 258 ? -5.983 -7.058 -1.762 1.00 89.69 258 PHE A CA 1
ATOM 2064 C C . PHE A 1 258 ? -5.685 -6.008 -0.685 1.00 89.69 258 PHE A C 1
ATOM 2066 O O . PHE A 1 258 ? -4.925 -5.075 -0.932 1.00 89.69 258 PHE A O 1
ATOM 2073 N N . LEU A 1 259 ? -6.224 -6.182 0.528 1.00 92.31 259 LEU A N 1
ATOM 2074 C CA . LEU A 1 259 ? -6.088 -5.198 1.609 1.00 92.31 259 LEU A CA 1
ATOM 2075 C C . LEU A 1 259 ? -4.650 -5.029 2.116 1.00 92.31 259 LEU A C 1
ATOM 2077 O O . LEU A 1 259 ? -4.324 -3.966 2.641 1.00 92.31 259 LEU A O 1
ATOM 2081 N N . THR A 1 260 ? -3.807 -6.053 1.972 1.00 93.19 260 THR A N 1
ATOM 2082 C CA . THR A 1 260 ? -2.411 -6.048 2.447 1.00 93.19 260 THR A CA 1
ATOM 2083 C C . THR A 1 260 ? -1.388 -6.038 1.316 1.00 93.19 260 THR A C 1
ATOM 2085 O O . THR A 1 260 ? -0.200 -6.191 1.572 1.00 93.19 260 THR A O 1
ATOM 2088 N N . LEU A 1 261 ? -1.821 -5.888 0.057 1.00 89.19 261 LEU A N 1
ATOM 2089 C CA . LEU A 1 261 ? -0.953 -6.015 -1.120 1.00 89.19 261 LEU A CA 1
ATOM 2090 C C . LEU A 1 261 ? -0.089 -7.295 -1.063 1.00 89.19 261 LEU A C 1
ATOM 2092 O O . LEU A 1 261 ? 1.113 -7.276 -1.315 1.00 89.19 261 LEU A O 1
ATOM 2096 N N . PHE A 1 262 ? -0.714 -8.413 -0.687 1.00 89.94 262 PHE A N 1
ATOM 2097 C CA . PHE A 1 262 ? -0.093 -9.732 -0.509 1.00 89.94 262 PHE A CA 1
ATOM 2098 C C . PHE A 1 262 ? 1.001 -9.830 0.564 1.00 89.94 262 PHE A C 1
ATOM 2100 O O . PHE A 1 262 ? 1.602 -10.894 0.720 1.00 89.94 262 PHE A O 1
ATOM 2107 N N . SER A 1 263 ? 1.241 -8.783 1.353 1.00 91.50 263 SER A N 1
ATOM 2108 C CA . SER A 1 263 ? 2.344 -8.740 2.321 1.00 91.50 263 SER A CA 1
ATOM 2109 C C . SER A 1 263 ? 2.250 -9.774 3.441 1.00 91.50 263 SER A C 1
ATOM 2111 O O . SER A 1 263 ? 3.226 -10.041 4.133 1.00 91.50 263 SER A O 1
ATOM 2113 N N . THR A 1 264 ? 1.053 -10.313 3.657 1.00 90.94 264 THR A N 1
ATOM 2114 C CA . THR A 1 264 ? 0.770 -11.347 4.657 1.00 90.94 264 THR A CA 1
ATOM 2115 C C . THR A 1 264 ? 0.970 -12.766 4.130 1.00 90.94 264 THR A C 1
ATOM 2117 O O . THR A 1 264 ? 0.954 -13.703 4.919 1.00 90.94 264 THR A O 1
ATOM 2120 N N . MET A 1 265 ? 1.148 -12.925 2.815 1.00 89.06 265 MET A N 1
ATOM 2121 C CA . MET A 1 265 ? 1.199 -14.225 2.136 1.00 89.06 265 MET A CA 1
ATOM 2122 C C . MET A 1 265 ? 2.521 -14.468 1.407 1.00 89.06 265 MET A C 1
ATOM 2124 O O . MET A 1 265 ? 2.892 -15.618 1.190 1.00 89.06 265 MET A O 1
ATOM 2128 N N . LEU A 1 266 ? 3.215 -13.405 0.993 1.00 90.38 266 LEU A N 1
ATOM 2129 C CA . LEU A 1 266 ? 4.411 -13.493 0.159 1.00 90.38 266 LEU A CA 1
ATOM 2130 C C . LEU A 1 266 ? 5.648 -12.933 0.875 1.00 90.38 266 LEU A C 1
ATOM 2132 O O . LEU A 1 266 ? 5.518 -12.031 1.704 1.00 90.38 266 LEU A O 1
ATOM 2136 N N . PRO A 1 267 ? 6.859 -13.412 0.526 1.00 92.25 267 PRO A N 1
ATOM 2137 C CA . PRO A 1 267 ? 8.106 -12.841 1.029 1.00 92.25 267 PRO A CA 1
ATOM 2138 C C . PRO A 1 267 ? 8.235 -11.350 0.695 1.00 92.25 267 PRO A C 1
ATOM 2140 O O . PRO A 1 267 ? 7.837 -10.921 -0.391 1.00 92.25 267 PRO A O 1
ATOM 2143 N N . LEU A 1 268 ? 8.860 -10.573 1.587 1.00 91.69 268 LEU A N 1
ATOM 2144 C CA . LEU A 1 268 ? 8.979 -9.114 1.450 1.00 91.69 268 LEU A CA 1
ATOM 2145 C C . LEU A 1 268 ? 9.588 -8.677 0.115 1.00 91.69 268 LEU A C 1
ATOM 2147 O O . LEU A 1 268 ? 9.056 -7.769 -0.514 1.00 91.69 268 LEU A O 1
ATOM 2151 N N . ASP A 1 269 ? 10.626 -9.356 -0.376 1.00 91.25 269 ASP A N 1
ATOM 2152 C CA . ASP A 1 269 ? 11.226 -9.035 -1.677 1.00 91.25 269 ASP A CA 1
ATOM 2153 C C . ASP A 1 269 ? 10.217 -9.133 -2.824 1.00 91.25 269 ASP A C 1
ATOM 2155 O O . ASP A 1 269 ? 10.186 -8.280 -3.711 1.00 91.25 269 ASP A O 1
ATOM 2159 N N . THR A 1 270 ? 9.333 -10.133 -2.779 1.00 91.50 270 THR A N 1
ATOM 2160 C CA . THR A 1 270 ? 8.255 -10.276 -3.766 1.00 91.50 270 THR A CA 1
ATOM 2161 C C . THR A 1 270 ? 7.248 -9.144 -3.618 1.00 91.50 270 THR A C 1
ATOM 2163 O O . THR A 1 270 ? 6.835 -8.554 -4.612 1.00 91.50 270 THR A O 1
ATOM 2166 N N . VAL A 1 271 ? 6.891 -8.790 -2.386 1.00 92.38 271 VAL A N 1
ATOM 2167 C CA . VAL A 1 271 ? 5.942 -7.710 -2.089 1.00 92.38 271 VAL A CA 1
ATOM 2168 C C . VAL A 1 271 ? 6.480 -6.355 -2.557 1.00 92.38 271 VAL A C 1
ATOM 2170 O O . VAL A 1 271 ? 5.744 -5.588 -3.173 1.00 92.38 271 VAL A O 1
ATOM 2173 N N . PHE A 1 272 ? 7.777 -6.084 -2.385 1.00 93.38 272 PHE A N 1
ATOM 2174 C CA . PHE A 1 272 ? 8.424 -4.897 -2.944 1.00 93.38 272 PHE A CA 1
ATOM 2175 C C . PHE A 1 272 ? 8.328 -4.858 -4.472 1.00 93.38 272 PHE A C 1
ATOM 2177 O O . PHE A 1 272 ? 8.033 -3.808 -5.038 1.00 93.38 272 PHE A O 1
ATOM 2184 N N . ARG A 1 273 ? 8.506 -5.998 -5.152 1.00 91.88 273 ARG A N 1
ATOM 2185 C CA . ARG A 1 273 ? 8.326 -6.085 -6.611 1.00 91.88 273 ARG A CA 1
ATOM 2186 C C . ARG A 1 273 ? 6.875 -5.876 -7.038 1.00 91.88 273 ARG A C 1
ATOM 2188 O O . ARG A 1 273 ? 6.640 -5.248 -8.068 1.00 91.88 273 ARG A O 1
ATOM 2195 N N . ILE A 1 274 ? 5.908 -6.365 -6.261 1.00 90.19 274 ILE A N 1
ATOM 2196 C CA . ILE A 1 274 ? 4.485 -6.075 -6.490 1.00 90.19 274 ILE A CA 1
ATOM 2197 C C . ILE A 1 274 ? 4.248 -4.576 -6.366 1.00 90.19 274 ILE A C 1
ATOM 2199 O O . ILE A 1 274 ? 3.619 -4.001 -7.248 1.00 90.19 274 ILE A O 1
ATOM 2203 N N . MET A 1 275 ? 4.789 -3.944 -5.325 1.00 91.69 275 MET A N 1
ATOM 2204 C CA . MET A 1 275 ? 4.644 -2.512 -5.088 1.00 91.69 275 MET A CA 1
ATOM 2205 C C . MET A 1 275 ? 5.267 -1.675 -6.210 1.00 91.69 275 MET A C 1
ATOM 2207 O O . MET A 1 275 ? 4.612 -0.772 -6.723 1.00 91.69 275 MET A O 1
ATOM 2211 N N . ASP A 1 276 ? 6.473 -2.027 -6.667 1.00 91.62 276 ASP A N 1
ATOM 2212 C CA . ASP A 1 276 ? 7.136 -1.388 -7.810 1.00 91.62 276 ASP A CA 1
ATOM 2213 C C . ASP A 1 276 ? 6.186 -1.305 -9.022 1.00 91.62 276 ASP A C 1
ATOM 2215 O O . ASP A 1 276 ? 5.973 -0.234 -9.591 1.00 91.62 276 ASP A O 1
ATOM 2219 N N . ILE A 1 277 ? 5.575 -2.437 -9.390 1.00 88.75 277 ILE A N 1
ATOM 2220 C CA . ILE A 1 277 ? 4.674 -2.539 -10.546 1.00 88.75 277 ILE A CA 1
ATOM 2221 C C . ILE A 1 277 ? 3.316 -1.885 -10.257 1.00 88.75 277 ILE A C 1
ATOM 2223 O O . ILE A 1 277 ? 2.720 -1.252 -11.127 1.00 88.75 277 ILE A O 1
ATOM 2227 N N . TYR A 1 278 ? 2.825 -1.999 -9.029 1.00 88.00 278 TYR A N 1
ATOM 2228 C CA . TYR A 1 278 ? 1.563 -1.410 -8.605 1.00 88.00 278 TYR A CA 1
ATOM 2229 C C . TYR A 1 278 ? 1.547 0.114 -8.747 1.00 88.00 278 TYR A C 1
ATOM 2231 O O . TYR A 1 278 ? 0.554 0.684 -9.194 1.00 88.00 278 TYR A O 1
ATOM 2239 N N . LEU A 1 279 ? 2.663 0.774 -8.430 1.00 88.06 279 LEU A N 1
ATOM 2240 C CA . LEU A 1 279 ? 2.791 2.229 -8.517 1.00 88.06 279 LEU A CA 1
ATOM 2241 C C . LEU A 1 279 ? 2.732 2.776 -9.949 1.00 88.06 279 LEU A C 1
ATOM 2243 O O . LEU A 1 279 ? 2.481 3.967 -10.132 1.00 88.06 279 LEU A O 1
ATOM 2247 N N . ILE A 1 280 ? 2.956 1.933 -10.962 1.00 84.81 280 ILE A N 1
ATOM 2248 C CA . ILE A 1 280 ? 2.897 2.340 -12.370 1.00 84.81 280 ILE A CA 1
ATOM 2249 C C . ILE A 1 280 ? 1.679 1.776 -13.115 1.00 84.81 280 ILE A C 1
ATOM 2251 O O . ILE A 1 280 ? 1.073 2.507 -13.895 1.00 84.81 280 ILE A O 1
ATOM 2255 N N . GLU A 1 281 ? 1.281 0.527 -12.852 1.00 82.19 281 GLU A N 1
ATOM 2256 C CA . GLU A 1 281 ? 0.185 -0.161 -13.564 1.00 82.19 281 GLU A CA 1
ATOM 2257 C C . GLU A 1 281 ? -1.149 -0.171 -12.790 1.00 82.19 281 GLU A C 1
ATOM 2259 O O . GLU A 1 281 ? -2.196 -0.511 -13.350 1.00 82.19 281 GLU A O 1
ATOM 2264 N N . GLY A 1 282 ? -1.135 0.191 -11.503 1.00 83.38 282 GLY A N 1
ATOM 2265 C CA . GLY A 1 282 ? -2.308 0.190 -10.629 1.00 83.38 282 GLY A CA 1
ATOM 2266 C C . GLY A 1 282 ? -2.830 -1.213 -10.283 1.00 83.38 282 GLY A C 1
ATOM 2267 O O . GLY A 1 282 ? -2.125 -2.218 -10.376 1.00 83.38 282 GLY A O 1
ATOM 2268 N N . LEU A 1 283 ? -4.106 -1.294 -9.884 1.00 77.44 283 LEU A N 1
ATOM 2269 C CA . LEU A 1 283 ? -4.759 -2.531 -9.412 1.00 77.44 283 LEU A CA 1
ATOM 2270 C C . LEU A 1 283 ? -4.843 -3.650 -10.459 1.00 77.44 283 LEU A C 1
ATOM 2272 O O . LEU A 1 283 ? -4.961 -4.820 -10.091 1.00 77.44 283 LEU A O 1
ATOM 2276 N N . ASN A 1 284 ? -4.738 -3.319 -11.748 1.00 72.12 284 ASN A N 1
ATOM 2277 C CA . ASN A 1 284 ? -4.812 -4.295 -12.837 1.00 72.12 284 ASN A CA 1
ATOM 2278 C C . ASN A 1 284 ? -3.752 -5.400 -12.710 1.00 72.12 284 ASN A C 1
ATOM 2280 O O . ASN A 1 284 ? -3.995 -6.531 -13.139 1.00 72.12 284 ASN A O 1
ATOM 2284 N N . ILE A 1 285 ? -2.609 -5.112 -12.073 1.00 70.88 285 ILE A N 1
ATOM 2285 C CA . ILE A 1 285 ? -1.544 -6.099 -11.887 1.00 70.88 285 ILE A CA 1
ATOM 2286 C C . ILE A 1 285 ? -1.991 -7.297 -11.047 1.00 70.88 285 ILE A C 1
ATOM 2288 O O . ILE A 1 285 ? -1.582 -8.426 -11.325 1.00 70.88 285 ILE A O 1
ATOM 2292 N N . ILE A 1 286 ? -2.861 -7.069 -10.058 1.00 68.25 286 ILE A N 1
ATOM 2293 C CA . ILE A 1 286 ? -3.300 -8.116 -9.135 1.00 68.25 286 ILE A CA 1
ATOM 2294 C C . ILE A 1 286 ? -4.061 -9.207 -9.902 1.00 68.25 286 ILE A C 1
ATOM 2296 O O . ILE A 1 286 ? -3.829 -10.396 -9.690 1.00 68.25 286 ILE A O 1
ATOM 2300 N N . PHE A 1 287 ? -4.893 -8.807 -10.867 1.00 67.69 287 PHE A N 1
ATOM 2301 C CA . PHE A 1 287 ? -5.631 -9.734 -11.727 1.00 67.69 287 PHE A CA 1
ATOM 2302 C C . PHE A 1 287 ? -4.742 -10.365 -12.796 1.00 67.69 287 PHE A C 1
ATOM 2304 O O . PHE A 1 287 ? -4.775 -11.577 -12.993 1.00 67.69 287 PHE A O 1
ATOM 2311 N N . GLN A 1 288 ? -3.895 -9.575 -13.464 1.00 64.50 288 GLN A N 1
ATOM 2312 C CA . GLN A 1 288 ? -3.038 -10.085 -14.541 1.00 64.50 288 GLN A CA 1
ATOM 2313 C C . GLN A 1 288 ? -2.005 -11.108 -14.052 1.00 64.50 288 GLN A C 1
ATOM 2315 O O . GLN A 1 288 ? -1.631 -12.019 -14.791 1.00 64.50 288 GLN A O 1
ATOM 2320 N N . ARG A 1 289 ? -1.526 -10.967 -12.811 1.00 62.16 289 ARG A N 1
ATOM 2321 C CA . ARG A 1 289 ? -0.462 -11.808 -12.246 1.00 62.16 289 ARG A CA 1
ATOM 2322 C C . ARG A 1 289 ? -0.958 -12.835 -11.237 1.00 62.16 289 ARG A C 1
ATOM 2324 O O . ARG A 1 289 ? -0.132 -13.572 -10.704 1.00 62.16 289 ARG A O 1
ATOM 2331 N N . TRP A 1 290 ? -2.276 -12.983 -11.067 1.00 63.94 290 TRP A N 1
ATOM 2332 C CA . TRP A 1 290 ? -2.880 -14.028 -10.232 1.00 63.94 290 TRP A CA 1
ATOM 2333 C C . TRP A 1 290 ? -2.275 -15.417 -10.473 1.00 63.94 290 TRP A C 1
ATOM 2335 O O . TRP A 1 290 ? -2.012 -16.143 -9.523 1.00 63.94 290 TRP A O 1
ATOM 2345 N N . LYS A 1 291 ? -1.970 -15.778 -11.728 1.00 53.56 291 LYS A N 1
ATOM 2346 C CA . LYS A 1 291 ? -1.353 -17.076 -12.063 1.00 53.56 291 LYS A CA 1
ATOM 2347 C C . LYS A 1 291 ? 0.009 -17.297 -11.387 1.00 53.56 291 LYS A C 1
ATOM 2349 O O . LYS A 1 291 ? 0.299 -18.411 -10.966 1.00 53.56 291 LYS A O 1
ATOM 2354 N N . VAL A 1 292 ? 0.825 -16.249 -11.252 1.00 51.72 292 VAL A N 1
ATOM 2355 C CA . VAL A 1 292 ? 2.144 -16.317 -10.593 1.00 51.72 292 VAL A CA 1
ATOM 2356 C C . VAL A 1 292 ? 1.980 -16.463 -9.077 1.00 51.72 292 VAL A C 1
ATOM 2358 O O . VAL A 1 292 ? 2.700 -17.238 -8.445 1.00 51.72 292 VAL A O 1
ATOM 2361 N N . PHE A 1 293 ? 0.979 -15.791 -8.503 1.00 51.22 293 PHE A N 1
ATOM 2362 C CA . PHE A 1 293 ? 0.635 -15.916 -7.084 1.00 51.22 293 PHE A CA 1
ATOM 2363 C C . PHE A 1 293 ? 0.007 -17.283 -6.763 1.00 51.22 293 PHE A C 1
ATOM 2365 O O . PHE A 1 293 ? 0.312 -17.882 -5.740 1.00 51.22 293 PHE A O 1
ATOM 2372 N N . SER A 1 294 ? -0.790 -17.832 -7.682 1.00 47.06 294 SER A N 1
ATOM 2373 C CA . SER A 1 294 ? -1.469 -19.122 -7.542 1.00 47.06 294 SER A CA 1
ATOM 2374 C C . SER A 1 294 ? -0.498 -20.309 -7.554 1.00 47.06 294 SER A C 1
ATOM 2376 O O . SER A 1 294 ? -0.639 -21.192 -6.718 1.00 47.06 294 SER A O 1
ATOM 2378 N N . ILE A 1 295 ? 0.524 -20.328 -8.419 1.00 41.19 295 ILE A N 1
ATOM 2379 C CA . ILE A 1 295 ? 1.480 -21.456 -8.466 1.00 41.19 295 ILE A CA 1
ATOM 2380 C C . ILE A 1 295 ? 2.393 -21.481 -7.227 1.00 41.19 295 ILE A C 1
ATOM 2382 O O . ILE A 1 295 ? 2.778 -22.552 -6.765 1.00 41.19 295 ILE A O 1
ATOM 2386 N N . SER A 1 296 ? 2.702 -20.312 -6.665 1.00 38.62 296 SER A N 1
ATOM 2387 C CA . SER A 1 296 ? 3.590 -20.190 -5.501 1.00 38.62 296 SER A CA 1
ATOM 2388 C C . SER A 1 296 ? 2.867 -20.449 -4.173 1.00 38.62 296 SER A C 1
ATOM 2390 O O . SER A 1 296 ? 3.459 -21.016 -3.262 1.00 38.62 296 SER A O 1
ATOM 2392 N N . SER A 1 297 ? 1.591 -20.058 -4.056 1.00 40.25 297 SER A N 1
ATOM 2393 C CA . SER A 1 297 ? 0.827 -20.143 -2.800 1.00 40.25 297 SER A CA 1
ATOM 2394 C C . SER A 1 297 ? -0.069 -21.383 -2.664 1.00 40.25 297 SER A C 1
ATOM 2396 O O . SER A 1 297 ? -0.557 -21.630 -1.569 1.00 40.25 297 SER A O 1
ATOM 2398 N N . LEU A 1 298 ? -0.291 -22.168 -3.729 1.00 33.81 298 LEU A N 1
ATOM 2399 C CA . LEU A 1 298 ? -1.048 -23.438 -3.674 1.00 33.81 298 LEU A CA 1
ATOM 2400 C C . LEU A 1 298 ? -0.152 -24.693 -3.636 1.00 33.81 298 LEU A C 1
ATOM 2402 O O . LEU A 1 298 ? -0.672 -25.805 -3.658 1.00 33.81 298 LEU A O 1
ATOM 2406 N N . MET A 1 299 ? 1.176 -24.531 -3.581 1.00 29.36 299 MET A N 1
ATOM 2407 C CA . MET A 1 299 ? 2.143 -25.619 -3.344 1.00 29.36 299 MET A CA 1
ATOM 2408 C C . MET A 1 299 ? 2.675 -25.636 -1.897 1.00 29.36 299 MET A C 1
ATOM 2410 O O . MET A 1 299 ? 3.841 -25.957 -1.661 1.00 29.36 299 MET A O 1
ATOM 2414 N N . ILE A 1 300 ? 1.813 -25.309 -0.931 1.00 32.03 300 ILE A N 1
ATOM 2415 C CA . ILE A 1 300 ? 1.994 -25.640 0.492 1.00 32.03 300 ILE A CA 1
ATOM 2416 C C . ILE A 1 300 ? 0.753 -26.395 0.958 1.00 32.03 300 ILE A C 1
ATOM 2418 O O . ILE A 1 300 ? -0.361 -25.906 0.664 1.00 32.03 300 ILE A O 1
#

pLDDT: mean 75.48, std 25.45, range [23.91, 98.38]

InterPro domains:
  IPR000195 Rab-GAP-TBC domain [PF00566] (102-287)
  IPR000195 Rab-GAP-TBC domain [PS50086] (97-282)
  IPR000195 Rab-GAP-TBC domain [SM00164] (94-299)
  IPR035969 Rab-GAP-TBC domain superfamily [SSF47923] (70-242)
  IPR050302 Rab GTPase-activating TBC domain-containing protein [PTHR47219] (35-288)

Foldseek 3Di:
DDDDDDDDDDDDDDDDDDDDDDDDDDDDDDDDDDDDDDDDDDDPDPDDDDPVRLLVVPDDDDDDPVNLVVSVVVCLVCLVVCVVPPLPSCLVSLLVDDPLLCCLVVLLSLLVDPLVVLLVCLVVLLVDDAPCLVVLLVLLQVAPCVDPQNVDSPHPLSVLLSSLLSSVLSVDVQLRDARQLSLQLSLLVVRDPSSSSSRSSVSLCPVQVLSCCRGPVNVVLVVVQVLLLVLCCVPPVVVSVVCVVVVNGSCVPCSSCSSNVCSVPDDSVVSSSSSSNCSSVNPVCCSVCVVVVCVVRVPD

Radius of gyration: 27.81 Å; chains: 1; bounding box: 74×48×98 Å

Secondary structure (DSSP, 8-state):
-------------------PPPP----PPP--------------------HHHHHHTT--S---HHHHHHHHHHHHHTHHHHTTT-HHHHHHHHHH---GGGHHHHHHHHTT---HHHHHHHHHHHTS--TTHHHHHHHHTTSSTTSGGGSSTTSHHHHHHHHHHHHHHHH-TTT---TTHHHHHHHHHTTS-HHHHHHHHHHHHHHT-GGGGTSTT-HHHHHHHHHHHHHHHHH-HHHHHHHHHTT--HHHHHHHHHHTTTTTTS-HHHHHHHHHHHHHHTTHHHHHTHHHHHHHHS--

Organism: NCBI:txid111878